Protein AF-A0AAN7X9W5-F1 (afdb_monomer_lite)

pLDDT: mean 74.56, std 18.99, range [30.28, 95.69]

Sequence (232 aa):
MSPAGATSLEDQQYMEKLKQLSKYIEPLRRMINKIDKNEDRKKDLSKMKSLLNILTDPNTRCPLKTLQKCEIALEKLKNDMAVPTPPPPPGADQAAVPVGPNVTGRKRKHDEDERQTIPNILQGEVARLDVKFLVNLDPAFCSNNGTVHLVCKLDDKNLPSVPPLQLSVPADYPDQSPYWADDGDRYGANNFLKTVHRNMTSKLLQLPDKHSVTELLNTWAQSVRQACLSAA

Radius of gyration: 25.0 Å; chains: 1; bounding box: 46×42×80 Å

Secondary structure (DSSP, 8-state):
----HHHHHHHHHHHHHHHHHGGGHHHHHHHHHHHTT-GGGHHHHHHHHHHHHHHH-TTS---HHHHHHHHHHHHHHHHHT-S--PPPPP-----------------------------HHHHHHHHHS-TTEEEEE-TTS--SSS-EEEEEEE--TTS---PPEEEEE-TTTTTS--EE---TTTTSSSHHHHHHHHHHHHHHTTS-SS--HHHHHHHHHHHHHHHHHH--

Foldseek 3Di:
DDPPPPVVVQVVLQVVLLVVCLVCLVVLVVVLVVCVPPPVCVVVNVVSVVVNCCSVDVVPDDGPVVSVVVVVVSVVVVVVVPPDDDDDDDDDDDDDDDDDDDDDDDDDDDPDPPDPCQPPVQVVVVVPADPQWDKDWDPVDDPPPQKTKIFIFGNDPVFDGAHTWIWIDHNPPQVAEIDTPCPVVRLVPDPLSVQLVVQLVVVVVVDPRGDYPRVSVVSSVVSRVVSVVVVD

InterPro domains:
  IPR048385 ARC105/Med15 mediator subunit, central domain [PF21538] (10-88)
  IPR048386 ARC105/Med15 mediator subunit, C-terminal domain [PF21539] (118-226)

Organism: Eleginops maclovinus (NCBI:txid56733)

Structure (mmCIF, N/CA/C/O backbone):
data_AF-A0AAN7X9W5-F1
#
_entry.id   AF-A0AAN7X9W5-F1
#
loop_
_atom_site.group_PDB
_atom_site.id
_atom_site.type_symbol
_atom_site.label_atom_id
_atom_site.label_alt_id
_atom_site.label_comp_id
_atom_site.label_asym_id
_atom_site.label_entity_id
_atom_site.label_seq_id
_atom_site.pdbx_PDB_ins_code
_atom_site.Cartn_x
_atom_site.Cartn_y
_atom_site.Cartn_z
_atom_site.occupancy
_atom_site.B_iso_or_equiv
_atom_site.auth_seq_id
_atom_site.auth_comp_id
_atom_site.auth_asym_id
_atom_site.auth_atom_id
_atom_site.pdbx_PDB_model_num
ATOM 1 N N . MET A 1 1 ? 23.408 18.493 22.184 1.00 36.56 1 MET A N 1
ATOM 2 C CA . MET A 1 1 ? 23.598 18.566 20.720 1.00 36.56 1 MET A CA 1
ATOM 3 C C . MET A 1 1 ? 22.562 17.678 20.054 1.00 36.56 1 MET A C 1
ATOM 5 O O . MET A 1 1 ? 22.516 16.498 20.372 1.00 36.56 1 MET A O 1
ATOM 9 N N . SER A 1 2 ? 21.701 18.244 19.210 1.00 39.47 2 SER A N 1
ATOM 10 C CA . SER A 1 2 ? 20.633 17.509 18.517 1.00 39.47 2 SER A CA 1
ATOM 11 C C . SER A 1 2 ? 21.181 16.780 17.283 1.00 39.47 2 SER A C 1
ATOM 13 O O . SER A 1 2 ? 21.904 17.407 16.506 1.00 39.47 2 SER A O 1
ATOM 15 N N . PRO A 1 3 ? 20.830 15.506 17.033 1.00 45.78 3 PRO A N 1
ATOM 16 C CA . PRO A 1 3 ? 21.170 14.824 15.793 1.00 45.78 3 PRO A CA 1
ATOM 17 C C . PRO A 1 3 ? 20.096 15.151 14.743 1.00 45.78 3 PRO A C 1
ATOM 19 O O . PRO A 1 3 ? 19.229 14.341 14.448 1.00 45.78 3 PRO A O 1
ATOM 22 N N . ALA A 1 4 ? 20.120 16.373 14.206 1.00 39.97 4 ALA A N 1
ATOM 23 C CA . ALA A 1 4 ? 19.234 16.814 13.116 1.00 39.97 4 ALA A CA 1
ATOM 24 C C . ALA A 1 4 ? 19.948 16.849 11.743 1.00 39.97 4 ALA A C 1
ATOM 26 O O . ALA A 1 4 ? 19.443 17.427 10.787 1.00 39.97 4 ALA A O 1
ATOM 27 N N . GLY A 1 5 ? 21.155 16.275 11.646 1.00 40.59 5 GLY A N 1
ATOM 28 C CA . GLY A 1 5 ? 22.029 16.417 10.473 1.00 40.59 5 GLY A CA 1
ATOM 29 C C . GLY A 1 5 ? 21.858 15.370 9.367 1.00 40.59 5 GLY A C 1
ATOM 30 O O . GLY A 1 5 ? 22.277 15.623 8.243 1.00 40.59 5 GLY A O 1
ATOM 31 N N . ALA A 1 6 ? 21.258 14.208 9.646 1.00 45.72 6 ALA A N 1
ATOM 32 C CA . ALA A 1 6 ? 21.239 13.096 8.685 1.00 45.72 6 ALA A CA 1
ATOM 33 C C . ALA A 1 6 ? 20.151 13.234 7.604 1.00 45.72 6 ALA A C 1
ATOM 35 O O . ALA A 1 6 ? 20.398 12.914 6.447 1.00 45.72 6 ALA A O 1
ATOM 36 N N . THR A 1 7 ? 18.976 13.766 7.948 1.00 48.69 7 THR A N 1
ATOM 37 C CA . THR A 1 7 ? 17.870 13.967 6.996 1.00 48.69 7 THR A CA 1
ATOM 38 C C . THR A 1 7 ? 18.150 15.105 6.008 1.00 48.69 7 THR A C 1
ATOM 40 O O . THR A 1 7 ? 17.879 14.968 4.819 1.00 48.69 7 THR A O 1
ATOM 43 N N . SER A 1 8 ? 18.813 16.177 6.457 1.00 57.97 8 SER A N 1
ATOM 44 C CA . SER A 1 8 ? 19.095 17.364 5.631 1.00 57.97 8 SER A CA 1
ATOM 45 C C . SER A 1 8 ? 20.041 17.091 4.448 1.00 57.97 8 SER A C 1
ATOM 47 O O . SER A 1 8 ? 19.832 17.609 3.352 1.00 57.97 8 SER A O 1
ATOM 49 N N . LEU A 1 9 ? 21.067 16.247 4.627 1.00 63.91 9 LEU A N 1
ATOM 50 C CA . LEU A 1 9 ? 22.057 15.972 3.575 1.00 63.91 9 LEU A CA 1
ATOM 51 C C . LEU A 1 9 ? 21.469 15.139 2.429 1.00 63.91 9 LEU A C 1
ATOM 53 O O . LEU A 1 9 ? 21.736 15.412 1.259 1.00 63.91 9 LEU A O 1
ATOM 57 N N . GLU A 1 10 ? 20.658 14.138 2.761 1.00 62.75 10 GLU A N 1
ATOM 58 C CA . GLU A 1 10 ? 20.015 13.269 1.774 1.00 62.75 10 GLU A CA 1
ATOM 59 C C . GLU A 1 10 ? 18.921 14.029 1.001 1.00 62.75 10 GLU A C 1
ATOM 61 O O . GLU A 1 10 ? 18.815 13.909 -0.224 1.00 62.75 10 GLU A O 1
ATOM 66 N N . ASP A 1 11 ? 18.183 14.909 1.691 1.00 65.81 11 ASP A N 1
ATOM 67 C CA . ASP A 1 11 ? 17.245 15.854 1.077 1.00 65.81 11 ASP A CA 1
ATOM 68 C C . ASP A 1 11 ? 17.957 16.838 0.130 1.00 65.81 11 ASP A C 1
ATOM 70 O O . ASP A 1 11 ? 17.472 17.113 -0.974 1.00 65.81 11 ASP A O 1
ATOM 74 N N . GLN A 1 12 ? 19.139 17.327 0.514 1.00 70.56 12 GLN A N 1
ATOM 75 C CA . GLN A 1 12 ? 19.935 18.244 -0.301 1.00 70.56 12 GLN A CA 1
ATOM 76 C C . GLN A 1 12 ? 20.510 17.566 -1.552 1.00 70.56 12 GLN A C 1
ATOM 78 O O . GLN A 1 12 ? 20.430 18.124 -2.649 1.00 70.56 12 GLN A O 1
ATOM 83 N N . GLN A 1 13 ? 21.004 16.333 -1.422 1.00 75.62 13 GLN A N 1
ATOM 84 C CA . GLN A 1 13 ? 21.443 15.518 -2.559 1.00 75.62 13 GLN A CA 1
ATOM 85 C C . GLN A 1 13 ? 20.289 15.207 -3.519 1.00 75.62 13 GLN A C 1
ATOM 87 O O . GLN A 1 13 ? 20.474 15.220 -4.736 1.00 75.62 13 GLN A O 1
ATOM 92 N N . TYR A 1 14 ? 19.086 14.973 -2.994 1.00 78.00 14 TYR A N 1
ATOM 93 C CA . TYR A 1 14 ? 17.888 14.773 -3.805 1.00 78.00 14 TYR A CA 1
ATOM 94 C C . TYR A 1 14 ? 17.523 16.004 -4.632 1.00 78.00 14 TYR A C 1
ATOM 96 O O . TYR A 1 14 ? 17.346 15.891 -5.846 1.00 78.00 14 TYR A O 1
ATOM 104 N N . MET A 1 15 ? 17.467 17.178 -4.001 1.00 72.31 15 MET A N 1
ATOM 105 C CA . MET A 1 15 ? 17.204 18.452 -4.678 1.00 72.31 15 MET A CA 1
ATOM 106 C C . MET A 1 15 ? 18.222 18.730 -5.790 1.00 72.31 15 MET A C 1
ATOM 108 O O . MET A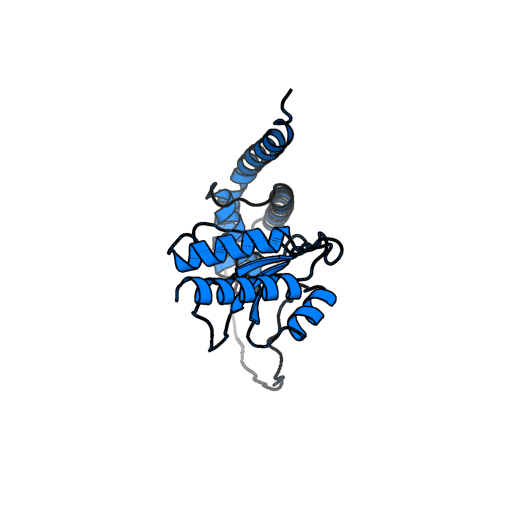 1 15 ? 17.845 19.084 -6.909 1.00 72.31 15 MET A O 1
ATOM 112 N N . GLU A 1 16 ? 19.513 18.531 -5.512 1.00 78.25 16 GLU A N 1
ATOM 113 C CA . GLU A 1 16 ? 20.575 18.730 -6.500 1.00 78.25 16 GLU A CA 1
ATOM 114 C C . GLU A 1 16 ? 20.443 17.754 -7.674 1.00 78.25 16 GLU A C 1
ATOM 116 O O . GLU A 1 16 ? 20.553 18.146 -8.840 1.00 78.25 16 GLU A O 1
ATOM 121 N N . LYS A 1 17 ? 20.118 16.491 -7.388 1.00 80.31 17 LYS A N 1
ATOM 122 C CA . LYS A 1 17 ? 19.947 15.472 -8.420 1.00 80.31 17 LYS A CA 1
ATOM 123 C C . LYS A 1 17 ? 18.718 15.713 -9.286 1.00 80.31 17 LYS A C 1
ATOM 125 O O . LYS A 1 17 ? 18.789 15.551 -10.504 1.00 80.31 17 LYS A O 1
ATOM 130 N N . LEU A 1 18 ? 17.614 16.143 -8.688 1.00 78.44 18 LEU A N 1
ATOM 131 C CA . LEU A 1 18 ? 16.391 16.491 -9.406 1.00 78.44 18 LEU A CA 1
ATOM 132 C C . LEU A 1 18 ? 16.636 17.701 -10.318 1.00 78.44 18 LEU A C 1
ATOM 134 O O . LEU A 1 18 ? 16.294 17.669 -11.502 1.00 78.44 18 LEU A O 1
ATOM 138 N N . LYS A 1 19 ? 17.366 18.708 -9.818 1.00 78.31 19 LYS A N 1
ATOM 139 C CA . LYS A 1 19 ? 17.840 19.843 -10.620 1.00 78.31 19 LYS A CA 1
ATOM 140 C C . LYS A 1 19 ? 18.739 19.389 -11.773 1.00 78.31 19 LYS A C 1
ATOM 142 O O . LYS A 1 19 ? 18.540 19.835 -12.899 1.00 78.31 19 LYS A O 1
ATOM 147 N N . GLN A 1 20 ? 19.679 18.472 -11.539 1.00 80.38 20 GLN A N 1
ATOM 148 C CA . GLN A 1 20 ? 20.536 17.915 -12.590 1.00 80.38 20 GLN A CA 1
ATOM 149 C C . GLN A 1 20 ? 19.730 17.156 -13.649 1.00 80.38 20 GLN A C 1
ATOM 151 O O . GLN A 1 20 ? 20.040 17.258 -14.835 1.00 80.38 20 GLN A O 1
ATOM 156 N N . LEU A 1 21 ? 18.716 16.393 -13.243 1.00 79.00 21 LEU A N 1
ATOM 157 C CA . LEU A 1 21 ? 17.896 15.587 -14.144 1.00 79.00 21 LEU A CA 1
ATOM 158 C C . LEU A 1 21 ? 16.849 16.389 -14.910 1.00 79.00 21 LEU A C 1
ATOM 160 O O . LEU A 1 21 ? 16.420 15.941 -15.973 1.00 79.00 21 LEU A O 1
ATOM 164 N N . SER A 1 22 ? 16.502 17.591 -14.447 1.00 82.81 22 SER A N 1
ATOM 165 C CA . SER A 1 22 ? 15.603 18.497 -15.170 1.00 82.81 22 SER A CA 1
ATOM 166 C C . SER A 1 22 ? 16.061 18.772 -16.616 1.00 82.81 22 SER A C 1
ATOM 168 O O . SER A 1 22 ? 15.234 18.950 -17.507 1.00 82.81 22 SER A O 1
ATOM 170 N N . LYS A 1 23 ? 17.371 18.671 -16.905 1.00 83.25 23 LYS A N 1
ATOM 171 C CA . LYS A 1 23 ? 17.930 18.776 -18.270 1.00 83.25 23 LYS A CA 1
ATOM 172 C C . LYS A 1 23 ? 17.396 17.721 -19.248 1.00 83.25 23 LYS A C 1
ATOM 174 O O . LYS A 1 23 ? 17.481 17.909 -20.460 1.00 83.25 23 LYS A O 1
ATOM 179 N N . TYR A 1 24 ? 16.855 16.612 -18.741 1.00 82.50 24 TYR A N 1
ATOM 180 C CA . TYR A 1 24 ? 16.279 15.534 -19.542 1.00 82.50 24 TYR A CA 1
ATOM 181 C C . TYR A 1 24 ? 14.780 15.701 -19.814 1.00 82.50 24 TYR A C 1
ATOM 183 O O . TYR A 1 24 ? 14.259 14.945 -20.627 1.00 82.50 24 TYR A O 1
ATOM 191 N N . ILE A 1 25 ? 14.099 16.694 -19.228 1.00 83.81 25 ILE A N 1
ATOM 192 C CA . ILE A 1 25 ? 12.653 16.930 -19.414 1.00 83.81 25 ILE A CA 1
ATOM 193 C C . ILE A 1 25 ? 12.308 17.098 -20.900 1.00 83.81 25 ILE A C 1
ATOM 195 O O . ILE A 1 25 ? 11.464 16.376 -21.432 1.00 83.81 25 ILE A O 1
ATOM 199 N N . GLU A 1 26 ? 13.003 17.997 -21.598 1.00 81.94 26 GLU A N 1
ATOM 200 C CA . GLU A 1 26 ? 12.748 18.283 -23.015 1.00 81.94 26 GLU A CA 1
ATOM 201 C C . GLU A 1 26 ? 13.101 17.110 -23.956 1.00 81.94 26 GLU A C 1
ATOM 203 O O . GLU A 1 26 ? 12.306 16.783 -24.848 1.00 81.94 26 GLU A O 1
ATOM 208 N N . PRO A 1 27 ? 14.254 16.427 -23.796 1.00 77.94 27 PRO A N 1
ATOM 209 C CA . PRO A 1 27 ? 14.531 15.175 -24.502 1.00 77.94 27 PRO A CA 1
ATOM 210 C C . PRO A 1 27 ? 13.480 14.085 -24.255 1.00 77.94 27 PRO A C 1
ATOM 212 O O . PRO A 1 27 ? 13.043 13.427 -25.199 1.00 77.94 27 PRO A O 1
ATOM 215 N N . LEU A 1 28 ? 13.045 13.914 -23.005 1.00 83.56 28 LEU A N 1
ATOM 216 C CA . LEU A 1 28 ? 12.089 12.889 -22.598 1.00 83.56 28 LEU A CA 1
ATOM 217 C C . LEU A 1 28 ? 10.697 13.161 -23.180 1.00 83.56 28 LEU A C 1
ATOM 219 O O . LEU A 1 28 ? 10.089 12.246 -23.729 1.00 83.56 28 LEU A O 1
ATOM 223 N N . ARG A 1 29 ? 10.234 14.422 -23.187 1.00 84.06 29 ARG A N 1
ATOM 224 C CA . ARG A 1 29 ? 8.994 14.853 -23.869 1.00 84.06 29 ARG A CA 1
ATOM 225 C C . ARG A 1 29 ? 9.004 14.509 -25.355 1.00 84.06 29 ARG A C 1
ATOM 227 O O . ARG A 1 29 ? 8.035 13.953 -25.873 1.00 84.06 29 ARG A O 1
ATOM 234 N N . ARG A 1 30 ? 10.113 14.797 -26.044 1.00 80.75 30 ARG A N 1
ATOM 235 C CA . ARG A 1 30 ? 10.279 14.457 -27.466 1.00 80.75 30 ARG A CA 1
ATOM 236 C C . ARG A 1 30 ? 10.272 12.949 -27.700 1.00 80.75 30 ARG A C 1
ATOM 238 O O . ARG A 1 30 ? 9.696 12.495 -28.685 1.00 80.75 30 ARG A O 1
ATOM 245 N N . MET A 1 31 ? 10.888 12.180 -26.807 1.00 77.25 31 MET A N 1
ATOM 246 C CA . MET A 1 31 ? 10.956 10.724 -26.912 1.00 77.25 31 MET A CA 1
ATOM 247 C C . MET A 1 31 ? 9.589 10.073 -26.681 1.00 77.25 31 MET A C 1
ATOM 249 O O . MET A 1 31 ? 9.184 9.224 -27.468 1.00 77.25 31 MET A O 1
ATOM 253 N N . ILE A 1 32 ? 8.837 10.552 -25.688 1.00 84.25 32 ILE A N 1
ATOM 254 C CA . ILE A 1 32 ? 7.451 10.144 -25.429 1.00 84.25 32 ILE A CA 1
ATOM 255 C C . ILE A 1 32 ? 6.596 10.358 -26.677 1.00 84.25 32 ILE A C 1
ATOM 257 O O . ILE A 1 32 ? 5.948 9.426 -27.129 1.00 84.25 32 ILE A O 1
ATOM 261 N N . ASN A 1 33 ? 6.650 11.544 -27.290 1.00 83.88 33 ASN A N 1
ATOM 262 C CA . ASN A 1 33 ? 5.854 11.846 -28.484 1.00 83.88 33 ASN A CA 1
ATOM 263 C C . ASN A 1 33 ? 6.245 10.980 -29.704 1.00 83.88 33 ASN A C 1
ATOM 265 O O . ASN A 1 33 ? 5.409 10.641 -30.536 1.00 83.88 33 ASN A O 1
ATOM 269 N N . LYS A 1 34 ? 7.519 10.578 -29.810 1.00 77.25 34 LYS A N 1
ATOM 270 C CA . LYS A 1 34 ? 7.975 9.648 -30.858 1.00 77.25 34 LYS A CA 1
ATOM 271 C C . LYS A 1 34 ? 7.519 8.208 -30.609 1.00 77.25 34 LYS A C 1
ATOM 273 O O . LYS A 1 34 ? 7.152 7.523 -31.557 1.00 77.25 34 LYS A O 1
ATOM 278 N N . ILE A 1 35 ? 7.564 7.752 -29.358 1.00 80.31 35 ILE A N 1
ATOM 279 C CA . ILE A 1 35 ? 7.221 6.377 -28.971 1.00 80.31 35 ILE A CA 1
ATOM 280 C C . ILE A 1 35 ? 5.704 6.172 -28.888 1.00 80.31 35 ILE A C 1
ATOM 282 O O . ILE A 1 35 ? 5.250 5.054 -29.084 1.00 80.31 35 ILE A O 1
ATOM 286 N N . ASP A 1 36 ? 4.913 7.227 -28.677 1.00 79.75 36 ASP A N 1
ATOM 287 C CA . ASP A 1 36 ? 3.444 7.160 -28.583 1.00 79.75 36 ASP A CA 1
ATOM 288 C C . ASP A 1 36 ? 2.785 6.500 -29.809 1.00 79.75 36 ASP A C 1
ATOM 290 O O . ASP A 1 36 ? 1.738 5.879 -29.689 1.00 79.75 36 ASP A O 1
ATOM 294 N N . LYS A 1 37 ? 3.448 6.551 -30.972 1.00 76.62 37 LYS A N 1
ATOM 295 C CA . LYS A 1 37 ? 2.996 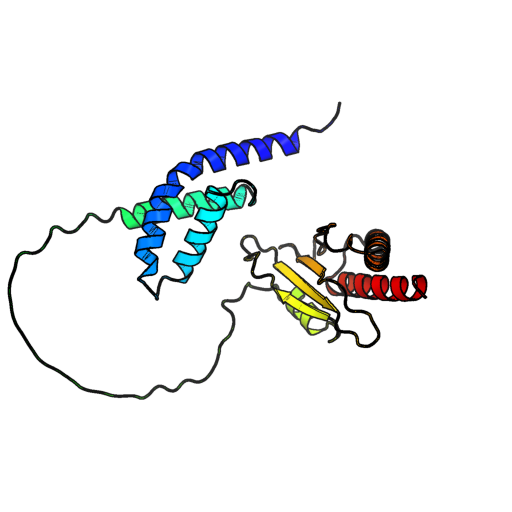5.913 -32.221 1.00 76.62 37 LYS A CA 1
ATOM 296 C C . LYS A 1 37 ? 3.428 4.449 -32.384 1.00 76.62 37 LYS A C 1
ATOM 298 O O . LYS A 1 37 ? 3.066 3.826 -33.378 1.00 76.62 37 LYS A O 1
ATOM 303 N N . ASN A 1 38 ? 4.248 3.922 -31.477 1.00 75.38 38 ASN A N 1
ATOM 304 C CA . ASN A 1 38 ? 4.801 2.574 -31.540 1.00 75.38 38 ASN A CA 1
ATOM 305 C C . ASN A 1 38 ? 4.160 1.701 -30.450 1.00 75.38 38 ASN A C 1
ATOM 307 O O . ASN A 1 38 ? 4.549 1.755 -29.280 1.00 75.38 38 ASN A O 1
ATOM 311 N N . GLU A 1 39 ? 3.175 0.895 -30.851 1.00 78.19 39 GLU A N 1
ATOM 312 C CA . GLU A 1 39 ? 2.400 0.044 -29.938 1.00 78.19 39 GLU A CA 1
ATOM 313 C C . GLU A 1 39 ? 3.272 -1.004 -29.220 1.00 78.19 39 GLU A C 1
ATOM 315 O O . GLU A 1 39 ? 3.006 -1.323 -28.061 1.00 78.19 39 GLU A O 1
ATOM 320 N N . ASP A 1 40 ? 4.373 -1.460 -29.828 1.00 78.00 40 ASP A N 1
ATOM 321 C CA . ASP A 1 40 ? 5.298 -2.429 -29.220 1.00 78.00 40 ASP A CA 1
ATOM 322 C C . ASP A 1 40 ? 6.119 -1.829 -28.066 1.00 78.00 40 ASP A C 1
ATOM 324 O O . ASP A 1 40 ? 6.589 -2.536 -27.172 1.00 78.00 40 ASP A O 1
ATOM 328 N N . ARG A 1 41 ? 6.266 -0.498 -28.038 1.00 78.25 41 ARG A N 1
ATOM 329 C CA . ARG A 1 41 ? 7.052 0.240 -27.033 1.00 78.25 41 ARG A CA 1
ATOM 330 C C . ARG A 1 41 ? 6.195 0.975 -26.002 1.00 78.25 41 ARG A C 1
ATOM 332 O O . ARG A 1 41 ? 6.696 1.802 -25.237 1.00 78.25 41 ARG A O 1
ATOM 339 N N . LYS A 1 42 ? 4.911 0.629 -25.900 1.00 78.19 42 LYS A N 1
ATOM 340 C CA . LYS A 1 42 ? 3.951 1.233 -24.959 1.00 78.19 42 LYS A CA 1
ATOM 341 C C . LYS A 1 42 ? 4.380 1.120 -23.488 1.00 78.19 42 LYS A C 1
ATOM 343 O O . LYS A 1 42 ? 4.098 2.006 -22.686 1.00 78.19 42 LYS A O 1
ATOM 348 N N . LYS A 1 43 ? 5.129 0.070 -23.129 1.00 74.56 43 LYS A N 1
ATOM 349 C CA . LYS A 1 43 ? 5.706 -0.106 -21.781 1.00 74.56 43 LYS A CA 1
ATOM 350 C C . LYS A 1 43 ? 6.800 0.919 -21.474 1.00 74.56 43 LYS A C 1
ATOM 352 O O . LYS A 1 43 ? 6.821 1.482 -20.379 1.00 74.56 43 LYS A O 1
ATOM 357 N N . ASP A 1 44 ? 7.683 1.186 -22.436 1.00 76.31 44 ASP A N 1
ATOM 358 C CA . ASP A 1 44 ? 8.714 2.223 -22.313 1.00 76.31 44 ASP A CA 1
ATOM 359 C C . ASP A 1 44 ? 8.071 3.606 -22.228 1.00 76.31 44 ASP A C 1
ATOM 361 O O . ASP A 1 44 ? 8.471 4.429 -21.408 1.00 76.31 44 ASP A O 1
ATOM 365 N N . LEU A 1 45 ? 7.025 3.833 -23.027 1.00 82.81 45 LEU A N 1
ATOM 366 C CA . LEU A 1 45 ? 6.254 5.069 -23.035 1.00 82.81 45 LEU A CA 1
ATOM 367 C C . LEU A 1 45 ? 5.684 5.399 -21.655 1.00 82.81 45 LEU A C 1
ATOM 369 O O . LEU A 1 45 ? 5.844 6.522 -21.182 1.00 82.81 45 LEU A O 1
ATOM 373 N N . SER A 1 46 ? 5.049 4.429 -20.993 1.00 80.06 46 SER A N 1
ATOM 374 C CA . SER A 1 46 ? 4.498 4.612 -19.646 1.00 80.06 46 SER A CA 1
ATOM 375 C C . SER A 1 46 ? 5.589 4.930 -18.623 1.00 80.06 46 SER A C 1
ATOM 377 O O . SER A 1 46 ? 5.433 5.858 -17.829 1.00 80.06 46 SER A O 1
ATOM 379 N N . LYS A 1 47 ? 6.736 4.237 -18.685 1.00 80.81 47 LYS A N 1
ATOM 380 C CA . LYS A 1 47 ? 7.896 4.517 -17.821 1.00 80.81 47 LYS A CA 1
ATOM 381 C C . LYS A 1 47 ? 8.439 5.928 -18.056 1.00 80.81 47 LYS A C 1
ATOM 383 O O . LYS A 1 47 ? 8.677 6.660 -17.102 1.00 80.81 47 LYS A O 1
ATOM 388 N N . MET A 1 48 ? 8.573 6.347 -19.312 1.00 84.25 48 MET A N 1
ATOM 389 C CA . MET A 1 48 ? 9.022 7.695 -19.663 1.00 84.25 48 MET A CA 1
ATOM 390 C C . MET A 1 48 ? 8.030 8.776 -19.226 1.00 84.25 48 MET A C 1
ATOM 392 O O . MET A 1 48 ? 8.457 9.790 -18.680 1.00 84.25 48 MET A O 1
ATOM 396 N N . LYS A 1 49 ? 6.720 8.563 -19.415 1.00 83.19 49 LYS A N 1
ATOM 397 C CA . LYS A 1 49 ? 5.663 9.476 -18.944 1.00 83.19 49 LYS A CA 1
ATOM 398 C C . LYS A 1 49 ? 5.708 9.621 -17.417 1.00 83.19 49 LYS A C 1
ATOM 400 O O . LYS A 1 49 ? 5.636 10.740 -16.918 1.00 83.19 49 LYS A O 1
ATOM 405 N N . SER A 1 50 ? 5.924 8.526 -16.685 1.00 85.19 50 SER A N 1
ATOM 406 C CA . SER A 1 50 ? 6.090 8.550 -15.225 1.00 85.19 50 SER A CA 1
ATOM 407 C C . SER A 1 50 ? 7.340 9.317 -14.785 1.00 85.19 50 SER A C 1
ATOM 409 O O . SER A 1 50 ? 7.265 10.123 -13.862 1.00 85.19 50 SER A O 1
ATOM 411 N N . LEU A 1 51 ? 8.480 9.105 -15.450 1.00 82.62 51 LEU A N 1
ATOM 412 C CA . LEU A 1 51 ? 9.713 9.852 -15.178 1.00 82.62 51 LEU A CA 1
ATOM 413 C C . LEU A 1 51 ? 9.538 11.344 -15.447 1.00 82.62 51 LEU A C 1
ATOM 415 O O . LEU A 1 51 ? 9.991 12.171 -14.662 1.00 82.62 51 LEU A O 1
ATOM 419 N N . LEU A 1 52 ? 8.853 11.689 -16.537 1.00 84.56 52 LEU A N 1
ATOM 420 C CA . LEU A 1 52 ? 8.559 13.073 -16.867 1.00 84.56 52 LEU A CA 1
ATOM 421 C C . LEU A 1 52 ? 7.693 13.720 -15.784 1.00 84.56 52 LEU A C 1
ATOM 423 O O . LEU A 1 52 ? 7.966 14.856 -15.412 1.00 84.56 52 LEU A O 1
ATOM 427 N N . ASN A 1 53 ? 6.699 13.001 -15.258 1.00 83.44 53 ASN A N 1
ATOM 428 C CA . ASN A 1 53 ? 5.851 13.496 -14.179 1.00 83.44 53 ASN A CA 1
ATOM 429 C C . ASN A 1 53 ? 6.673 13.842 -12.929 1.00 83.44 53 ASN A C 1
ATOM 431 O O . ASN A 1 53 ? 6.583 14.963 -12.454 1.00 83.44 53 ASN A O 1
ATOM 435 N N . ILE A 1 54 ? 7.561 12.946 -12.486 1.00 81.62 54 ILE A N 1
ATOM 436 C CA . ILE A 1 54 ? 8.433 13.164 -11.313 1.00 81.62 54 ILE A CA 1
ATOM 437 C C . ILE A 1 54 ? 9.401 14.340 -11.518 1.00 81.62 54 ILE A C 1
ATOM 439 O O . ILE A 1 54 ? 9.696 15.087 -10.591 1.00 81.62 54 ILE A O 1
ATOM 443 N N . LEU A 1 55 ? 9.927 14.514 -12.736 1.00 79.06 55 LEU A N 1
ATOM 444 C CA . LEU A 1 55 ? 10.846 15.615 -13.048 1.00 79.06 55 LEU A CA 1
ATOM 445 C C . LEU A 1 55 ? 10.136 16.963 -13.230 1.00 79.06 55 LEU A C 1
ATOM 447 O O . LEU A 1 55 ? 10.794 17.999 -13.164 1.00 79.06 55 LEU A O 1
ATOM 451 N N . THR A 1 56 ? 8.827 16.955 -13.494 1.00 76.69 56 THR A N 1
ATOM 452 C CA . THR A 1 56 ? 8.027 18.169 -13.721 1.00 76.69 56 THR A CA 1
ATOM 453 C C . THR A 1 56 ? 7.257 18.581 -12.465 1.00 76.69 56 THR A C 1
ATOM 455 O O . THR A 1 56 ? 7.070 19.775 -12.244 1.00 76.69 56 THR A O 1
ATOM 458 N N . ASP A 1 57 ? 6.840 17.619 -11.639 1.00 70.75 57 ASP A N 1
ATOM 459 C CA . ASP A 1 57 ? 6.121 17.849 -10.391 1.00 70.75 57 ASP A CA 1
ATOM 460 C C . ASP A 1 57 ? 7.018 17.555 -9.169 1.00 70.75 57 ASP A C 1
ATOM 462 O O . ASP A 1 57 ? 7.293 16.392 -8.854 1.00 70.75 57 ASP A O 1
ATOM 466 N N . PRO A 1 58 ? 7.473 18.598 -8.449 1.00 57.53 58 PRO A N 1
ATOM 467 C CA . PRO A 1 58 ? 8.363 18.447 -7.302 1.00 57.53 58 PRO A CA 1
ATOM 468 C C . PRO A 1 58 ? 7.678 17.871 -6.051 1.00 57.53 58 PRO A C 1
ATOM 470 O O . PRO A 1 58 ? 8.382 17.526 -5.102 1.00 57.53 58 PRO A O 1
ATOM 473 N N . ASN A 1 59 ? 6.342 17.751 -6.027 1.00 56.09 59 ASN A N 1
ATOM 474 C CA . ASN A 1 59 ? 5.608 17.126 -4.922 1.00 56.09 59 ASN A CA 1
ATOM 475 C C . ASN A 1 59 ? 5.560 15.597 -5.066 1.00 56.09 59 ASN A C 1
ATOM 477 O O . ASN A 1 59 ? 5.457 14.888 -4.065 1.00 56.09 59 ASN A O 1
ATOM 481 N N . THR A 1 60 ? 5.697 15.062 -6.284 1.00 60.78 60 THR A N 1
ATOM 482 C CA . THR A 1 60 ? 5.888 13.620 -6.497 1.00 60.78 60 THR A CA 1
ATOM 483 C C . THR A 1 60 ? 7.322 13.191 -6.181 1.00 60.78 60 THR A C 1
ATOM 485 O O . THR A 1 60 ? 8.237 13.313 -6.995 1.00 60.78 60 THR A O 1
ATOM 488 N N . ARG A 1 61 ? 7.538 12.677 -4.964 1.00 59.81 61 ARG A N 1
ATOM 489 C CA . ARG A 1 61 ? 8.869 12.298 -4.471 1.00 59.81 61 ARG A CA 1
ATOM 490 C C . ARG A 1 61 ? 9.167 10.813 -4.682 1.00 59.81 61 ARG A C 1
ATOM 492 O O . ARG A 1 61 ? 8.335 9.954 -4.417 1.00 59.81 61 ARG A O 1
ATOM 499 N N . CYS A 1 62 ? 10.384 10.503 -5.121 1.00 70.00 62 CYS A N 1
ATOM 500 C CA . CYS A 1 62 ? 10.919 9.139 -5.183 1.00 70.00 62 CYS A CA 1
ATOM 501 C C . CYS A 1 62 ? 12.222 9.054 -4.369 1.00 70.00 62 CYS A C 1
ATOM 503 O O . CYS A 1 62 ? 12.845 10.079 -4.116 1.00 70.00 62 CYS A O 1
ATOM 505 N N . PRO A 1 63 ? 12.696 7.866 -3.966 1.00 73.19 63 PRO A N 1
ATOM 506 C CA . PRO A 1 63 ? 13.983 7.743 -3.281 1.00 73.19 63 PRO A CA 1
ATOM 507 C C . PRO A 1 63 ? 15.165 8.209 -4.151 1.00 73.19 63 PRO A C 1
ATOM 509 O O . PRO A 1 63 ? 15.187 7.965 -5.361 1.00 73.19 63 PRO A O 1
ATOM 512 N N . LEU A 1 64 ? 16.202 8.797 -3.539 1.00 74.44 64 LEU A N 1
ATOM 513 C CA . LEU A 1 64 ? 17.413 9.280 -4.232 1.00 74.44 64 LEU A CA 1
ATOM 514 C C . LEU A 1 64 ? 18.086 8.195 -5.088 1.00 74.44 64 LEU A C 1
ATOM 516 O O . LEU A 1 64 ? 18.503 8.449 -6.218 1.00 74.44 64 LEU A O 1
ATOM 520 N N . LYS A 1 65 ? 18.131 6.956 -4.589 1.00 69.06 65 LYS A N 1
ATOM 521 C CA . LYS A 1 65 ? 18.685 5.806 -5.321 1.00 69.06 65 LYS A CA 1
ATOM 522 C C . LYS A 1 65 ? 17.894 5.482 -6.592 1.00 69.06 65 LYS A C 1
ATOM 524 O O . LYS A 1 65 ? 18.475 5.088 -7.601 1.00 69.06 65 LYS A O 1
ATOM 529 N N . THR A 1 66 ? 16.575 5.668 -6.571 1.00 75.06 66 THR A N 1
ATOM 530 C CA . THR A 1 66 ? 15.722 5.507 -7.756 1.00 75.06 66 THR A CA 1
ATOM 531 C C . THR A 1 66 ? 16.023 6.607 -8.758 1.00 75.06 66 THR A C 1
ATOM 533 O O . THR A 1 66 ? 16.258 6.319 -9.927 1.00 75.06 66 THR A O 1
ATOM 536 N N . LEU A 1 67 ? 16.130 7.848 -8.286 1.00 78.12 67 LEU A N 1
ATOM 537 C CA . LEU A 1 67 ? 16.477 9.000 -9.109 1.00 78.12 67 LEU A CA 1
ATOM 538 C C . LEU A 1 67 ? 17.844 8.824 -9.811 1.00 78.12 67 LEU A C 1
ATOM 540 O O . LEU A 1 67 ? 17.983 9.140 -10.991 1.00 78.12 67 LEU A O 1
ATOM 544 N N . GLN A 1 68 ? 18.825 8.218 -9.136 1.00 75.44 68 GLN A N 1
ATOM 545 C CA . GLN A 1 68 ? 20.115 7.838 -9.731 1.00 75.44 68 GLN A CA 1
ATOM 546 C C . GLN A 1 68 ? 19.985 6.752 -10.815 1.00 75.44 68 GLN A C 1
ATOM 548 O O . GLN A 1 68 ? 20.623 6.846 -11.861 1.00 75.44 68 GLN A O 1
ATOM 553 N N . LYS A 1 69 ? 19.131 5.736 -10.627 1.00 76.75 69 LYS A N 1
ATOM 554 C CA . LYS A 1 69 ? 18.856 4.732 -11.677 1.00 76.75 69 LYS A CA 1
ATOM 555 C C . LYS A 1 69 ? 18.168 5.356 -12.894 1.00 76.75 69 LYS A C 1
ATOM 557 O O . LYS A 1 69 ? 18.480 4.987 -14.027 1.00 76.75 69 LYS A O 1
ATOM 562 N N . CYS A 1 70 ? 17.268 6.313 -12.669 1.00 78.38 70 CYS A N 1
ATOM 563 C CA . CYS A 1 70 ? 16.625 7.075 -13.736 1.00 78.38 70 CYS A CA 1
ATOM 564 C C . CYS A 1 70 ? 17.656 7.832 -14.574 1.00 78.38 70 CYS A C 1
ATOM 566 O O . CYS A 1 70 ? 17.546 7.829 -15.794 1.00 78.38 70 CYS A O 1
ATOM 568 N N . GLU A 1 71 ? 18.685 8.414 -13.950 1.00 81.75 71 GLU A N 1
ATOM 569 C CA . GLU A 1 71 ? 19.790 9.055 -14.672 1.00 81.75 71 GLU A CA 1
ATOM 570 C C . GLU A 1 71 ? 20.476 8.093 -15.640 1.00 81.75 71 GLU A C 1
ATOM 572 O O . GLU A 1 71 ? 20.593 8.400 -16.822 1.00 81.75 71 GLU A O 1
ATOM 577 N N . ILE A 1 72 ? 20.847 6.901 -15.171 1.00 81.56 72 ILE A N 1
ATOM 578 C CA . ILE A 1 72 ? 21.527 5.891 -15.992 1.00 81.56 72 ILE A CA 1
ATOM 579 C C . ILE A 1 72 ? 20.639 5.458 -17.165 1.00 81.56 72 ILE A C 1
ATOM 581 O O . ILE A 1 72 ? 21.115 5.302 -18.291 1.00 81.56 72 ILE A O 1
ATOM 585 N N . ALA A 1 73 ? 19.340 5.264 -16.921 1.00 76.94 73 ALA A N 1
ATOM 586 C CA . ALA A 1 73 ? 18.388 4.915 -17.969 1.00 76.94 73 ALA A CA 1
ATOM 587 C C . ALA A 1 73 ? 18.246 6.045 -19.000 1.00 76.94 73 ALA A C 1
ATOM 589 O O . ALA A 1 73 ? 18.311 5.783 -20.199 1.00 76.94 73 ALA A O 1
ATOM 590 N N . LEU A 1 74 ? 18.109 7.293 -18.544 1.00 77.62 74 LEU A N 1
ATOM 591 C CA . LEU A 1 74 ? 18.017 8.480 -19.397 1.00 77.62 74 LEU A CA 1
ATOM 592 C C . LEU A 1 74 ? 19.297 8.695 -20.215 1.00 77.62 74 LEU A C 1
ATOM 594 O O . LEU A 1 74 ? 19.213 9.055 -21.388 1.00 77.62 74 LEU A O 1
ATOM 598 N N . GLU A 1 75 ? 20.474 8.420 -19.647 1.00 77.69 75 GLU A N 1
ATOM 599 C CA . GLU A 1 75 ? 21.746 8.468 -20.373 1.00 77.69 75 GLU A CA 1
ATOM 600 C C . GLU A 1 75 ? 21.847 7.378 -21.440 1.00 77.69 75 GLU A C 1
ATOM 602 O O . GLU A 1 75 ? 22.208 7.676 -22.580 1.00 77.69 75 GLU A O 1
ATOM 607 N N . LYS A 1 76 ? 21.454 6.138 -21.124 1.00 74.69 76 LYS A N 1
ATOM 608 C CA . LYS A 1 76 ? 21.404 5.042 -22.105 1.00 74.69 76 LYS A CA 1
ATOM 609 C C . LYS A 1 76 ? 20.415 5.327 -23.238 1.00 74.69 76 LYS A C 1
ATOM 611 O O . LYS A 1 76 ? 20.747 5.126 -24.400 1.00 74.69 76 LYS A O 1
ATOM 616 N N . LEU A 1 77 ? 19.237 5.853 -22.913 1.00 69.88 77 LEU A N 1
ATOM 617 C CA . LEU A 1 77 ? 18.198 6.215 -23.883 1.00 69.88 77 LEU A CA 1
ATOM 618 C C . LEU A 1 77 ? 18.601 7.396 -24.773 1.00 69.88 77 LEU A C 1
ATOM 620 O O . LEU A 1 77 ? 18.274 7.416 -25.958 1.00 69.88 77 LEU A O 1
ATOM 624 N N . LYS A 1 78 ? 19.346 8.370 -24.234 1.00 68.25 78 LYS A N 1
ATOM 625 C CA . LYS A 1 78 ? 19.935 9.451 -25.037 1.00 68.25 78 LYS A CA 1
ATOM 626 C C . LYS A 1 78 ? 20.924 8.900 -26.069 1.00 68.25 78 LYS A C 1
ATOM 628 O O . LYS A 1 78 ? 20.950 9.397 -27.189 1.00 68.25 78 LYS A O 1
ATOM 633 N N . ASN A 1 79 ? 21.698 7.877 -25.705 1.00 62.59 79 ASN A N 1
ATOM 634 C CA . ASN A 1 79 ? 22.675 7.253 -26.599 1.00 62.59 79 ASN A CA 1
ATOM 635 C C . ASN A 1 79 ? 22.012 6.388 -27.685 1.00 62.59 79 ASN A C 1
ATOM 637 O O . ASN A 1 79 ? 22.477 6.397 -28.818 1.00 62.59 79 ASN A O 1
ATOM 641 N N . ASP A 1 80 ? 20.890 5.727 -27.383 1.00 55.81 80 ASP A N 1
ATOM 642 C CA . ASP A 1 80 ? 20.084 4.980 -28.369 1.00 55.81 80 ASP A CA 1
ATOM 643 C C . ASP A 1 80 ? 19.462 5.905 -29.441 1.00 55.81 80 ASP A C 1
ATOM 645 O O . ASP A 1 80 ? 19.301 5.540 -30.601 1.00 55.81 80 ASP A O 1
ATOM 649 N N . MET A 1 81 ? 19.195 7.165 -29.076 1.00 54.72 81 MET A N 1
ATOM 650 C CA . MET A 1 81 ? 18.738 8.224 -29.987 1.00 54.72 81 MET A CA 1
ATOM 651 C C . MET A 1 81 ? 19.869 8.990 -30.689 1.00 54.72 81 MET A C 1
ATOM 653 O O . MET A 1 81 ? 19.577 9.840 -31.531 1.00 54.72 81 MET A O 1
ATOM 657 N N . ALA A 1 82 ? 21.139 8.693 -30.390 1.00 46.62 82 ALA A N 1
ATOM 658 C CA . ALA A 1 82 ? 22.295 9.204 -31.130 1.00 46.62 82 ALA A CA 1
ATOM 659 C C . ALA A 1 82 ? 22.616 8.352 -32.377 1.00 46.62 82 ALA A C 1
ATOM 661 O O . ALA A 1 82 ? 23.745 8.354 -32.863 1.00 46.62 82 ALA A O 1
ATOM 662 N N . VAL A 1 83 ? 21.624 7.637 -32.919 1.00 42.66 83 VAL A N 1
ATOM 663 C CA . VAL A 1 83 ? 21.682 7.141 -34.296 1.00 42.66 83 VAL A CA 1
ATOM 664 C C . VAL A 1 83 ? 21.569 8.349 -35.238 1.00 42.66 83 VAL A C 1
ATOM 666 O O . VAL A 1 83 ? 20.607 9.117 -35.125 1.00 42.66 83 VAL A O 1
ATOM 669 N N . PRO A 1 84 ? 22.535 8.553 -36.154 1.00 41.78 84 PRO A N 1
ATOM 670 C CA . PRO A 1 84 ? 22.493 9.655 -37.100 1.00 41.78 84 PRO A CA 1
ATOM 671 C C . PRO A 1 84 ? 21.253 9.502 -37.977 1.00 41.78 84 PRO A C 1
ATOM 673 O O . PRO A 1 84 ? 20.945 8.418 -38.469 1.00 41.78 84 PRO A O 1
ATOM 676 N N . THR A 1 85 ? 20.537 10.605 -38.170 1.00 40.81 85 THR A N 1
ATOM 677 C CA . THR A 1 85 ? 19.541 10.749 -39.233 1.00 40.81 85 THR A CA 1
ATOM 678 C C . THR A 1 85 ? 20.089 10.157 -40.536 1.00 40.81 85 THR A C 1
ATOM 680 O O . THR A 1 85 ? 21.124 10.645 -41.001 1.00 40.81 85 THR A O 1
ATOM 683 N N . PRO A 1 86 ? 19.446 9.145 -41.145 1.00 44.16 86 PRO A N 1
ATOM 684 C CA . PRO A 1 86 ? 19.793 8.768 -42.505 1.00 44.16 86 PRO A CA 1
ATOM 685 C C . PRO A 1 86 ? 19.464 9.953 -43.432 1.00 44.16 86 PRO A C 1
ATOM 687 O O . PRO A 1 86 ? 18.435 10.611 -43.228 1.00 44.16 86 PRO A O 1
ATOM 690 N N . PRO A 1 87 ? 20.319 10.278 -44.419 1.00 44.31 87 PRO A N 1
ATOM 691 C CA . PRO A 1 87 ? 19.980 11.279 -45.421 1.00 44.31 87 PRO A CA 1
ATOM 692 C C . PRO A 1 87 ? 18.750 10.806 -46.220 1.00 44.31 87 PRO A C 1
ATOM 694 O O . PRO A 1 87 ? 18.539 9.597 -46.362 1.00 44.31 87 PRO A O 1
ATOM 697 N N . PRO A 1 88 ? 17.915 11.727 -46.727 1.00 41.06 88 PRO A N 1
ATOM 698 C CA . PRO A 1 88 ? 16.722 11.360 -47.482 1.00 41.06 88 PRO A CA 1
ATOM 699 C C . PRO A 1 88 ? 17.113 10.623 -48.776 1.00 41.06 88 PRO A C 1
ATOM 701 O O . PRO A 1 88 ? 17.991 11.107 -49.494 1.00 41.06 88 PRO A O 1
ATOM 704 N N . PRO A 1 89 ? 16.482 9.484 -49.115 1.00 42.00 89 PRO A N 1
ATOM 705 C CA . PRO A 1 89 ? 16.669 8.872 -50.421 1.00 42.00 89 PRO A CA 1
ATOM 706 C C . PRO A 1 89 ? 15.891 9.650 -51.503 1.00 42.00 89 PRO A C 1
ATOM 708 O O . PRO A 1 89 ? 14.753 10.067 -51.264 1.00 42.00 89 PRO A O 1
ATOM 711 N N . PRO A 1 90 ? 16.482 9.856 -52.693 1.00 46.25 90 PRO A N 1
ATOM 712 C CA . PRO A 1 90 ? 15.798 10.432 -53.839 1.00 46.25 90 PRO A CA 1
ATOM 713 C C . PRO A 1 90 ? 14.908 9.383 -54.526 1.00 46.25 90 PRO A C 1
ATOM 715 O O . PRO A 1 90 ? 15.309 8.236 -54.657 1.00 46.25 90 PRO A O 1
ATOM 718 N N . GLY A 1 91 ? 13.718 9.840 -54.930 1.00 47.72 91 GLY A N 1
ATOM 719 C CA . GLY A 1 91 ? 12.833 9.413 -56.030 1.00 47.72 91 GLY A CA 1
ATOM 720 C C . GLY A 1 91 ? 12.855 7.999 -56.643 1.00 47.72 91 GLY A C 1
ATOM 721 O O . GLY A 1 91 ? 13.904 7.419 -56.882 1.00 47.72 91 GLY A O 1
ATOM 722 N N . ALA A 1 92 ? 11.650 7.610 -57.101 1.00 39.09 92 ALA A N 1
ATOM 723 C CA . ALA A 1 92 ? 11.328 6.560 -58.088 1.00 39.09 92 ALA A CA 1
ATOM 724 C C . ALA A 1 92 ? 11.488 5.106 -57.587 1.00 39.09 92 ALA A C 1
ATOM 726 O O . ALA A 1 92 ? 12.385 4.810 -56.817 1.00 39.09 92 ALA A O 1
ATOM 727 N N . ASP A 1 93 ? 10.700 4.100 -57.962 1.00 37.81 93 ASP A N 1
ATOM 728 C CA . ASP A 1 93 ? 9.506 3.901 -58.796 1.00 37.81 93 ASP A CA 1
ATOM 729 C C . ASP A 1 93 ? 9.198 2.380 -58.709 1.00 37.81 93 ASP A C 1
ATOM 731 O O . ASP A 1 93 ? 10.140 1.604 -58.562 1.00 37.81 93 ASP A O 1
ATOM 735 N N . GLN A 1 94 ? 7.920 1.976 -58.833 1.00 34.09 94 GLN A N 1
ATOM 736 C CA . GLN A 1 94 ? 7.439 0.603 -59.154 1.00 34.09 94 GLN A CA 1
ATOM 737 C C . GLN A 1 94 ? 7.777 -0.570 -58.187 1.00 34.09 94 GLN A C 1
ATOM 739 O O . GLN A 1 94 ? 8.798 -0.593 -57.524 1.00 34.09 94 GLN A O 1
ATOM 744 N N . ALA A 1 95 ? 7.017 -1.663 -58.041 1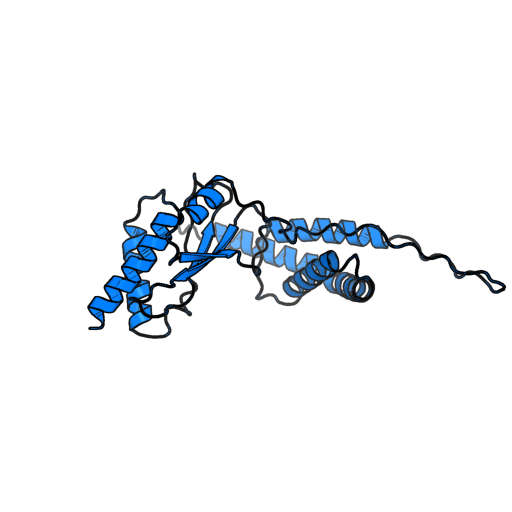.00 35.25 95 ALA A N 1
ATOM 745 C CA . ALA A 1 95 ? 5.673 -2.107 -58.417 1.00 35.25 95 ALA A CA 1
ATOM 746 C C . ALA A 1 95 ? 5.396 -3.460 -57.693 1.00 35.25 95 ALA A C 1
ATOM 748 O O . ALA A 1 95 ? 6.342 -4.141 -57.316 1.00 35.25 95 ALA A O 1
ATOM 749 N N . ALA A 1 96 ? 4.103 -3.797 -57.518 1.00 38.75 96 ALA A N 1
ATOM 750 C CA . ALA A 1 96 ? 3.410 -5.112 -57.423 1.00 38.75 96 ALA A CA 1
ATOM 751 C C . ALA A 1 96 ? 4.174 -6.388 -56.942 1.00 38.75 96 ALA A C 1
ATOM 753 O O . ALA A 1 96 ? 5.267 -6.675 -57.403 1.00 38.75 96 ALA A O 1
ATOM 754 N N . VAL A 1 97 ? 3.637 -7.277 -56.084 1.00 41.91 97 VAL A N 1
ATOM 755 C CA . VAL A 1 97 ? 2.479 -8.196 -56.293 1.00 41.91 97 VAL A CA 1
ATOM 756 C C . VAL A 1 97 ? 2.078 -8.937 -54.973 1.00 41.91 97 VAL A C 1
ATOM 758 O O . VAL A 1 97 ? 2.814 -8.837 -53.992 1.00 41.91 97 VAL A O 1
ATOM 761 N N . PRO A 1 98 ? 0.920 -9.651 -54.907 1.00 49.44 98 PRO A N 1
ATOM 762 C CA . PRO A 1 98 ? 0.087 -9.772 -53.696 1.00 49.44 98 PRO A CA 1
ATOM 763 C C . PRO A 1 98 ? -0.152 -11.196 -53.113 1.00 49.44 98 PRO A C 1
ATOM 765 O O . PRO A 1 98 ? 0.182 -12.202 -53.722 1.00 49.44 98 PRO A O 1
ATOM 768 N N . VAL A 1 99 ? -0.836 -11.205 -51.951 1.00 47.88 99 VAL A N 1
ATOM 769 C CA . VAL A 1 99 ? -1.753 -12.201 -51.321 1.00 47.88 99 VAL A CA 1
ATOM 770 C C . VAL A 1 99 ? -1.331 -13.674 -51.172 1.00 47.88 99 VAL A C 1
ATOM 772 O O . VAL A 1 99 ? -1.193 -14.419 -52.135 1.00 47.88 99 VAL A O 1
ATOM 775 N N . GLY A 1 100 ? -1.400 -14.148 -49.921 1.00 36.91 100 GLY A N 1
ATOM 776 C CA . GLY A 1 100 ? -1.671 -15.549 -49.584 1.00 36.91 100 GLY A CA 1
ATOM 777 C C . GLY A 1 100 ? -1.934 -15.751 -48.081 1.00 36.91 100 GLY A C 1
ATOM 778 O O . GLY A 1 100 ? -1.049 -15.437 -47.290 1.00 36.91 100 GLY A O 1
ATOM 779 N N . PRO A 1 101 ? -3.120 -16.236 -47.656 1.00 59.09 101 PRO A N 1
ATOM 780 C CA . PRO A 1 101 ? -3.509 -16.365 -46.251 1.00 59.09 101 PRO A CA 1
ATOM 781 C C . PRO A 1 101 ? -3.175 -17.759 -45.698 1.00 59.09 101 PRO A C 1
ATOM 783 O O . PRO A 1 101 ? -3.395 -18.752 -46.385 1.00 59.09 101 PRO A O 1
ATOM 786 N N . ASN A 1 102 ? -2.748 -17.875 -44.435 1.00 31.53 102 ASN A N 1
ATOM 787 C CA . ASN A 1 102 ? -3.033 -19.093 -43.672 1.00 31.53 102 ASN A CA 1
ATOM 788 C C . ASN A 1 102 ? -3.029 -18.864 -42.155 1.00 31.53 102 ASN A C 1
ATOM 790 O O . ASN A 1 102 ? -2.024 -18.523 -41.534 1.00 31.53 102 ASN A O 1
ATOM 794 N N . VAL A 1 103 ? -4.204 -19.079 -41.581 1.00 46.75 103 VAL A N 1
ATOM 795 C CA . VAL A 1 103 ? -4.496 -19.181 -40.158 1.00 46.75 103 VAL A CA 1
ATOM 796 C C . VAL A 1 103 ? -4.164 -20.593 -39.685 1.00 46.75 103 VAL A C 1
ATOM 798 O O . VAL A 1 103 ? -4.778 -21.522 -40.172 1.00 46.75 103 VAL A O 1
ATOM 801 N N . THR A 1 104 ? -3.316 -20.768 -38.670 1.00 37.50 104 THR A N 1
ATOM 802 C CA . THR A 1 104 ? -3.476 -21.844 -37.666 1.00 37.50 104 THR A CA 1
ATOM 803 C C . THR A 1 104 ? -2.504 -21.629 -36.511 1.00 37.50 104 THR A C 1
ATOM 805 O O . THR A 1 104 ? -1.300 -21.799 -36.661 1.00 37.50 104 THR A O 1
ATOM 808 N N . GLY A 1 105 ? -3.035 -21.290 -35.336 1.00 30.80 105 GLY A N 1
ATOM 809 C CA . GLY A 1 105 ? -2.239 -21.164 -34.115 1.00 30.80 105 GLY A CA 1
ATOM 810 C C . GLY A 1 105 ? -3.043 -20.687 -32.913 1.00 30.80 105 GLY A C 1
ATOM 811 O O . GLY A 1 105 ? -2.611 -19.814 -32.173 1.00 30.80 105 GLY A O 1
ATOM 812 N N . ARG A 1 106 ? -4.253 -21.222 -32.730 1.00 41.03 106 ARG A N 1
ATOM 813 C CA . ARG A 1 106 ? -5.100 -20.966 -31.561 1.00 41.03 106 ARG A CA 1
ATOM 814 C C . ARG A 1 106 ? -4.409 -21.560 -30.326 1.00 41.03 106 ARG A C 1
ATOM 816 O O . ARG A 1 106 ? -4.573 -22.743 -30.049 1.00 41.03 106 ARG A O 1
ATOM 823 N N . LYS A 1 107 ? -3.662 -20.753 -29.571 1.00 31.97 107 LYS A N 1
ATOM 824 C CA . LYS A 1 107 ? -3.185 -21.114 -28.229 1.00 31.97 107 LYS A CA 1
ATOM 825 C C . LYS A 1 107 ? -3.890 -20.221 -27.216 1.00 31.97 107 LYS A C 1
ATOM 827 O O . LYS A 1 107 ? -3.518 -19.080 -26.985 1.00 31.97 107 LYS A O 1
ATOM 832 N N . ARG A 1 108 ? -5.000 -20.745 -26.686 1.00 38.88 108 ARG A N 1
ATOM 833 C CA . ARG A 1 108 ? -5.618 -20.227 -25.461 1.00 38.88 108 ARG A CA 1
ATOM 834 C C . ARG A 1 108 ? -4.606 -20.330 -24.316 1.00 38.88 108 ARG A C 1
ATOM 836 O O . ARG A 1 108 ? -3.908 -21.340 -24.237 1.00 38.88 108 ARG A O 1
ATOM 843 N N . LYS A 1 109 ? -4.740 -19.385 -23.378 1.00 30.28 109 LYS A N 1
ATOM 844 C CA . LYS A 1 109 ? -4.106 -19.291 -22.048 1.00 30.28 109 LYS A CA 1
ATOM 845 C C . LYS A 1 109 ? -2.656 -18.789 -22.146 1.00 30.28 109 LYS A C 1
ATOM 847 O O . LYS A 1 109 ? -1.875 -19.357 -22.889 1.00 30.28 109 LYS A O 1
ATOM 852 N N . HIS A 1 110 ? -2.239 -17.724 -21.475 1.00 31.27 110 HIS A N 1
ATOM 853 C CA . HIS A 1 110 ? -2.568 -17.305 -20.119 1.00 31.27 110 HIS A CA 1
ATOM 854 C C . HIS A 1 110 ? -2.267 -15.802 -20.011 1.00 31.27 110 HIS A C 1
ATOM 856 O O . HIS A 1 110 ? -1.121 -15.396 -20.185 1.00 31.27 110 HIS A O 1
ATOM 862 N N . ASP A 1 111 ? -3.309 -15.003 -19.788 1.00 36.12 111 ASP A N 1
ATOM 863 C CA . ASP A 1 111 ? -3.206 -13.698 -19.137 1.00 36.12 111 ASP A CA 1
ATOM 864 C C . ASP A 1 111 ? -2.614 -13.967 -17.752 1.00 36.12 111 ASP A C 1
ATOM 866 O O . ASP A 1 111 ? -3.322 -14.422 -16.858 1.00 36.12 111 ASP A O 1
ATOM 870 N N . GLU A 1 112 ? -1.307 -13.823 -17.586 1.00 32.50 112 GLU A N 1
ATOM 871 C CA . GLU A 1 112 ? -0.719 -13.847 -16.257 1.00 32.50 112 GLU A CA 1
ATOM 872 C C . GLU A 1 112 ? 0.522 -12.974 -16.270 1.00 32.50 112 GLU A C 1
ATOM 874 O O . GLU A 1 112 ? 1.574 -13.363 -16.768 1.00 32.50 112 GLU A O 1
ATOM 879 N N . ASP A 1 113 ? 0.312 -11.760 -15.764 1.00 39.28 113 ASP A N 1
ATOM 880 C CA . ASP A 1 113 ? 1.194 -11.147 -14.786 1.00 39.28 113 ASP A CA 1
ATOM 881 C C . ASP A 1 113 ? 2.662 -11.117 -15.243 1.00 39.28 113 ASP A C 1
ATOM 883 O O . ASP A 1 113 ? 3.415 -12.080 -15.117 1.00 39.28 113 ASP A O 1
ATOM 887 N N . GLU A 1 114 ? 3.121 -9.979 -15.762 1.00 38.69 114 GLU A N 1
ATOM 888 C CA . GLU A 1 114 ? 4.557 -9.692 -15.791 1.00 38.69 114 GLU A CA 1
ATOM 889 C C . GLU A 1 114 ? 4.968 -9.443 -14.332 1.00 38.69 114 GLU A C 1
ATOM 891 O O . GLU A 1 114 ? 5.023 -8.307 -13.860 1.00 38.69 114 GLU A O 1
ATOM 896 N N . ARG A 1 115 ? 5.078 -10.564 -13.603 1.00 43.12 115 ARG A N 1
ATOM 897 C CA . ARG A 1 115 ? 5.021 -10.687 -12.151 1.00 43.12 115 ARG A CA 1
ATOM 898 C C . ARG A 1 115 ? 5.971 -9.694 -11.519 1.00 43.12 115 ARG A C 1
ATOM 900 O O . ARG A 1 115 ? 7.189 -9.814 -11.647 1.00 43.12 115 ARG A O 1
ATOM 907 N N . GLN A 1 116 ? 5.413 -8.767 -10.746 1.00 47.78 116 GLN A N 1
ATOM 908 C CA . GLN A 1 116 ? 6.108 -8.342 -9.541 1.00 47.78 116 GLN A CA 1
ATOM 909 C C . GLN A 1 116 ? 6.456 -9.646 -8.817 1.00 47.78 116 GLN A C 1
ATOM 911 O O . GLN A 1 116 ? 5.550 -10.418 -8.503 1.00 47.78 116 GLN A O 1
ATOM 916 N N . THR A 1 117 ? 7.739 -9.986 -8.681 1.00 51.25 117 THR A N 1
ATOM 917 C CA . THR A 1 117 ? 8.134 -11.264 -8.080 1.00 51.25 117 THR A CA 1
ATOM 918 C C . THR A 1 117 ? 7.803 -11.198 -6.594 1.00 51.25 117 THR A C 1
ATOM 920 O O . THR A 1 117 ? 8.629 -10.800 -5.778 1.00 51.25 117 THR A O 1
ATOM 923 N N . ILE A 1 118 ? 6.556 -11.517 -6.248 1.00 61.81 118 ILE A N 1
ATOM 924 C CA . ILE A 1 118 ? 6.107 -11.636 -4.867 1.00 61.81 118 ILE A CA 1
ATOM 925 C C . ILE A 1 118 ? 6.971 -12.742 -4.248 1.00 61.81 118 ILE A C 1
ATOM 927 O O . ILE A 1 118 ? 6.983 -13.857 -4.780 1.00 61.81 118 ILE A O 1
ATOM 931 N N . PRO A 1 119 ? 7.716 -12.471 -3.162 1.00 68.75 119 PRO A N 1
ATOM 932 C CA . PRO A 1 119 ? 8.498 -13.503 -2.495 1.00 68.75 119 PRO A CA 1
ATOM 933 C C . PRO A 1 119 ? 7.611 -14.711 -2.159 1.00 68.75 119 PRO A C 1
ATOM 935 O O . PRO A 1 119 ? 6.490 -14.532 -1.682 1.00 68.75 119 PRO A O 1
ATOM 938 N N . ASN A 1 120 ? 8.103 -15.940 -2.368 1.00 75.69 120 ASN A N 1
ATOM 939 C CA . ASN A 1 120 ? 7.322 -17.177 -2.154 1.00 75.69 120 ASN A CA 1
ATOM 940 C C . ASN A 1 120 ? 6.634 -17.226 -0.775 1.00 75.69 120 ASN A C 1
ATOM 942 O O . ASN A 1 120 ? 5.534 -17.757 -0.630 1.00 75.69 120 ASN A O 1
ATOM 946 N N . ILE A 1 121 ? 7.282 -16.642 0.235 1.00 83.19 121 ILE A N 1
ATOM 947 C CA . ILE A 1 121 ? 6.776 -16.540 1.606 1.00 83.19 121 ILE A CA 1
ATOM 948 C C . ILE A 1 121 ? 5.504 -15.685 1.645 1.00 83.19 121 ILE A C 1
ATOM 950 O O . ILE A 1 121 ? 4.476 -16.142 2.143 1.00 83.19 121 ILE A O 1
ATOM 954 N N . LEU A 1 122 ? 5.550 -14.486 1.055 1.00 86.75 122 LEU A N 1
ATOM 955 C CA . LEU A 1 122 ? 4.420 -13.562 0.996 1.00 86.75 122 LEU A CA 1
ATOM 956 C C . LEU A 1 122 ? 3.258 -14.154 0.190 1.00 86.75 122 LEU A C 1
ATOM 958 O O . LEU A 1 122 ? 2.106 -14.057 0.604 1.00 86.75 122 LEU A O 1
ATOM 962 N N . GLN A 1 123 ? 3.551 -14.841 -0.917 1.00 85.44 123 GLN A N 1
ATOM 963 C CA . GLN A 1 123 ? 2.527 -15.550 -1.686 1.00 85.44 123 GLN A CA 1
ATOM 964 C C . GLN A 1 123 ? 1.841 -16.636 -0.846 1.00 85.44 123 GLN A C 1
ATOM 966 O O . GLN A 1 123 ? 0.617 -16.755 -0.871 1.00 85.44 123 GLN A O 1
ATOM 971 N N . GLY A 1 124 ? 2.614 -17.408 -0.076 1.00 88.25 124 GLY A N 1
ATOM 972 C CA . GLY A 1 124 ? 2.077 -18.421 0.826 1.00 88.25 124 GLY A CA 1
ATOM 973 C C . GLY A 1 124 ? 1.206 -17.831 1.936 1.00 88.25 124 GLY A C 1
ATOM 974 O O . GLY A 1 124 ? 0.175 -18.410 2.265 1.00 88.25 124 GLY A O 1
ATOM 975 N N . GLU A 1 125 ? 1.594 -16.693 2.511 1.00 92.44 125 GLU A N 1
ATOM 976 C CA . GLU A 1 125 ? 0.777 -16.001 3.512 1.00 92.44 125 GLU A CA 1
ATOM 977 C C . GLU A 1 125 ? -0.525 -15.476 2.928 1.00 92.44 125 GLU A C 1
ATOM 979 O O . GLU A 1 125 ? -1.585 -15.780 3.467 1.00 92.44 125 GLU A O 1
ATOM 984 N N . VAL A 1 126 ? -0.464 -14.767 1.798 1.00 89.44 126 VAL A N 1
ATOM 985 C CA . VAL A 1 126 ? -1.658 -14.234 1.133 1.00 89.44 126 VAL A CA 1
ATOM 986 C C . VAL A 1 126 ? -2.608 -15.360 0.725 1.00 89.44 126 VAL A C 1
ATOM 988 O O . VAL A 1 126 ? -3.813 -15.233 0.904 1.00 89.44 126 VAL A O 1
ATOM 991 N N . ALA A 1 127 ? -2.084 -16.496 0.259 1.00 86.88 127 ALA A N 1
ATOM 992 C CA . ALA A 1 127 ? -2.895 -17.662 -0.091 1.00 86.88 127 ALA A CA 1
ATOM 993 C C . ALA A 1 127 ? -3.584 -18.332 1.114 1.00 86.88 127 ALA A C 1
ATOM 995 O O . ALA A 1 127 ? -4.558 -19.059 0.928 1.00 86.88 127 ALA A O 1
ATOM 996 N N . ARG A 1 128 ? -3.077 -18.122 2.336 1.00 91.94 128 ARG A N 1
ATOM 997 C CA . ARG A 1 128 ? -3.648 -18.657 3.584 1.00 91.94 128 ARG A CA 1
ATOM 998 C C . ARG A 1 128 ? -4.477 -17.633 4.357 1.00 91.94 128 ARG A C 1
ATOM 1000 O O . ARG A 1 128 ? -5.063 -17.997 5.376 1.00 91.94 128 ARG A O 1
ATOM 1007 N N . LEU A 1 129 ? -4.512 -16.376 3.911 1.00 93.56 129 LEU A N 1
ATOM 1008 C CA . LEU A 1 129 ? -5.370 -15.364 4.511 1.00 93.56 129 LEU A CA 1
ATOM 1009 C C . LEU A 1 129 ? -6.832 -15.793 4.416 1.00 93.56 129 LEU A C 1
ATOM 1011 O O . LEU A 1 129 ? -7.273 -16.420 3.454 1.00 93.56 129 LEU A O 1
ATOM 1015 N N . ASP A 1 130 ? -7.592 -15.416 5.437 1.00 93.06 130 ASP A N 1
ATOM 1016 C CA . ASP A 1 130 ? -9.040 -15.548 5.408 1.00 93.06 130 ASP A CA 1
ATOM 1017 C C . ASP A 1 130 ? -9.609 -14.761 4.219 1.00 93.06 130 ASP A C 1
ATOM 1019 O O . ASP A 1 130 ? -9.182 -13.636 3.954 1.00 93.06 130 ASP A O 1
ATOM 1023 N N . VAL A 1 131 ? -10.592 -15.340 3.529 1.00 92.19 131 VAL A N 1
ATOM 1024 C CA . VAL A 1 131 ? -11.202 -14.787 2.309 1.00 92.19 131 VAL A CA 1
ATOM 1025 C C . VAL A 1 131 ? -11.805 -13.392 2.496 1.00 92.19 131 VAL A C 1
ATOM 1027 O O . VAL A 1 131 ? -11.971 -12.675 1.513 1.00 92.19 131 VAL A O 1
ATOM 1030 N N . LYS A 1 132 ? -12.090 -12.976 3.740 1.00 93.56 132 LYS A N 1
ATOM 1031 C CA . LYS A 1 132 ? -12.507 -11.598 4.050 1.00 93.56 132 LYS A CA 1
ATOM 1032 C C . LYS A 1 132 ? -11.416 -10.559 3.778 1.00 93.56 132 LYS A C 1
ATOM 1034 O O . LYS A 1 132 ? -11.712 -9.372 3.708 1.00 93.56 132 LYS A O 1
ATOM 1039 N N . PHE A 1 133 ? -10.152 -10.961 3.684 1.00 94.94 133 PHE A N 1
ATOM 1040 C CA . PHE A 1 133 ? -9.049 -10.065 3.366 1.00 94.94 133 PHE A CA 1
ATOM 1041 C C . PHE A 1 133 ? -8.770 -10.110 1.868 1.00 94.94 133 PHE A C 1
ATOM 1043 O O . PHE A 1 133 ? -8.095 -11.006 1.366 1.00 94.94 133 PHE A O 1
ATOM 1050 N N . LEU A 1 134 ? -9.267 -9.111 1.145 1.00 92.31 134 LEU A N 1
ATOM 1051 C CA . LEU A 1 134 ? -8.984 -8.967 -0.277 1.00 92.31 134 LEU A CA 1
ATOM 1052 C C . LEU A 1 134 ? -7.678 -8.192 -0.437 1.00 92.31 134 LEU A C 1
ATOM 1054 O O . LEU A 1 134 ? -7.632 -6.988 -0.180 1.00 92.31 134 LEU A O 1
ATOM 1058 N N . VAL A 1 135 ? -6.617 -8.887 -0.834 1.00 91.69 135 VAL A N 1
ATOM 1059 C CA . VAL A 1 135 ? -5.280 -8.310 -1.011 1.00 91.69 135 VAL A CA 1
ATOM 1060 C C . VAL A 1 135 ? -4.999 -8.113 -2.495 1.00 91.69 135 VAL A C 1
ATOM 1062 O O . VAL A 1 135 ? -5.075 -9.051 -3.287 1.00 91.69 135 VAL A O 1
ATOM 1065 N N . ASN A 1 136 ? -4.649 -6.889 -2.872 1.00 87.94 136 ASN A N 1
ATOM 1066 C CA . ASN A 1 136 ? -4.236 -6.521 -4.220 1.00 87.94 136 ASN A CA 1
ATOM 1067 C C . ASN A 1 136 ? -2.863 -5.845 -4.168 1.00 87.94 136 ASN A C 1
ATOM 1069 O O . ASN A 1 136 ? -2.521 -5.217 -3.173 1.00 87.94 136 ASN A O 1
ATOM 1073 N N . LEU A 1 137 ? -2.082 -5.942 -5.240 1.00 84.81 137 LEU A N 1
ATOM 1074 C CA . LEU A 1 137 ? -0.865 -5.142 -5.382 1.00 84.81 137 LEU A CA 1
ATOM 1075 C C . LEU A 1 137 ? -1.246 -3.691 -5.677 1.00 84.81 137 LEU A C 1
ATOM 1077 O O . LEU A 1 137 ? -2.223 -3.451 -6.390 1.00 84.81 137 LEU A O 1
ATOM 1081 N N . ASP A 1 138 ? -0.487 -2.736 -5.147 1.00 78.19 138 ASP A N 1
ATOM 1082 C CA . ASP A 1 138 ? -0.681 -1.328 -5.481 1.00 78.19 138 ASP A CA 1
ATOM 1083 C C . ASP A 1 138 ? -0.028 -1.001 -6.841 1.00 78.19 138 ASP A C 1
ATOM 1085 O O . ASP A 1 138 ? 1.202 -1.015 -6.954 1.00 78.19 138 ASP A O 1
ATOM 1089 N N . PRO A 1 139 ? -0.808 -0.685 -7.894 1.00 65.00 139 PRO A N 1
ATOM 1090 C CA . PRO A 1 139 ? -0.254 -0.334 -9.198 1.00 65.00 139 PRO A CA 1
ATOM 1091 C C . PRO A 1 139 ? 0.472 1.020 -9.202 1.00 65.00 139 PRO A C 1
ATOM 1093 O O . PRO A 1 139 ? 1.296 1.253 -10.089 1.00 65.00 139 PRO A O 1
ATOM 1096 N N . ALA A 1 140 ? 0.197 1.909 -8.237 1.00 64.75 140 ALA A N 1
ATOM 1097 C CA . ALA A 1 140 ? 0.880 3.199 -8.120 1.00 64.75 140 ALA A CA 1
ATOM 1098 C C . ALA A 1 140 ? 2.352 3.035 -7.708 1.00 64.75 140 ALA A C 1
ATOM 1100 O O . ALA A 1 140 ? 3.190 3.874 -8.044 1.00 64.75 140 ALA A O 1
ATOM 1101 N N . PHE A 1 141 ? 2.686 1.921 -7.052 1.00 62.06 141 PHE A N 1
ATOM 1102 C CA . PHE A 1 141 ? 4.035 1.599 -6.612 1.00 62.06 141 PHE A CA 1
ATOM 1103 C C . PHE A 1 141 ? 4.539 0.356 -7.342 1.00 62.06 141 PHE A C 1
ATOM 1105 O O . PHE A 1 141 ? 4.455 -0.773 -6.865 1.00 62.06 141 PHE A O 1
ATOM 1112 N N . CYS A 1 142 ? 5.117 0.562 -8.526 1.00 50.97 142 CYS A N 1
ATOM 1113 C CA . CYS A 1 142 ? 5.854 -0.501 -9.201 1.00 50.97 142 CYS A CA 1
ATOM 1114 C C . CYS A 1 142 ? 7.053 -0.923 -8.330 1.00 50.97 142 CYS A C 1
ATOM 1116 O O . CYS A 1 142 ? 7.960 -0.111 -8.125 1.00 50.97 142 CYS A O 1
ATOM 1118 N N . SER A 1 143 ? 7.074 -2.176 -7.851 1.00 5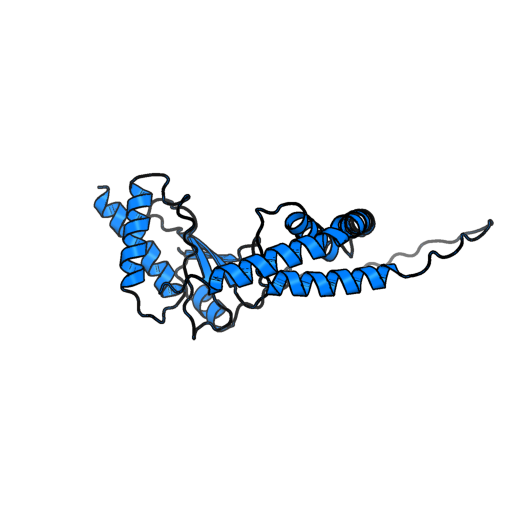3.75 143 SER A N 1
ATOM 1119 C CA . SER A 1 143 ? 8.172 -2.770 -7.067 1.00 53.75 143 SER A CA 1
ATOM 1120 C C . SER A 1 143 ? 9.517 -2.649 -7.792 1.00 53.75 143 SER A C 1
ATOM 1122 O O . SER A 1 143 ? 9.909 -3.507 -8.578 1.00 53.75 143 SER A O 1
ATOM 1124 N N . ASN A 1 144 ? 10.239 -1.558 -7.542 1.00 52.16 144 ASN A N 1
ATOM 1125 C CA . ASN A 1 144 ? 11.507 -1.228 -8.202 1.00 52.16 144 ASN A CA 1
ATOM 1126 C C . ASN A 1 144 ? 12.735 -1.444 -7.292 1.00 52.16 144 ASN A C 1
ATOM 1128 O O . ASN A 1 144 ? 13.876 -1.295 -7.745 1.00 52.16 144 ASN A O 1
ATOM 1132 N N . ASN A 1 145 ? 12.503 -1.821 -6.027 1.00 54.34 145 ASN A N 1
ATOM 1133 C CA . ASN A 1 145 ? 13.531 -2.020 -5.001 1.00 54.34 145 ASN A CA 1
ATOM 1134 C C . ASN A 1 145 ? 13.330 -3.286 -4.139 1.00 54.34 145 ASN A C 1
ATOM 1136 O O . ASN A 1 145 ? 13.930 -3.403 -3.078 1.00 54.34 145 ASN A O 1
ATOM 1140 N N . GLY A 1 146 ? 12.467 -4.215 -4.560 1.00 67.75 146 GLY A N 1
ATOM 1141 C CA . GLY A 1 146 ? 12.136 -5.424 -3.791 1.00 67.75 146 GLY A CA 1
ATOM 1142 C C . GLY A 1 146 ? 11.062 -5.227 -2.713 1.00 67.75 146 GLY A C 1
ATOM 1143 O O . GLY A 1 146 ? 10.496 -6.210 -2.255 1.00 67.75 146 GLY A O 1
ATOM 1144 N N . THR A 1 147 ? 10.719 -3.983 -2.363 1.00 81.88 147 THR A N 1
ATOM 1145 C CA . THR A 1 147 ? 9.542 -3.675 -1.539 1.00 81.88 147 THR A CA 1
ATOM 1146 C C . THR A 1 147 ? 8.255 -3.924 -2.334 1.00 81.88 147 THR A C 1
ATOM 1148 O O . THR A 1 147 ? 8.119 -3.470 -3.477 1.00 81.88 147 THR A O 1
ATOM 1151 N N . VAL A 1 148 ? 7.307 -4.639 -1.734 1.00 85.81 148 VAL A N 1
ATOM 1152 C CA . VAL A 1 148 ? 5.985 -4.936 -2.298 1.00 85.81 148 VAL A CA 1
ATO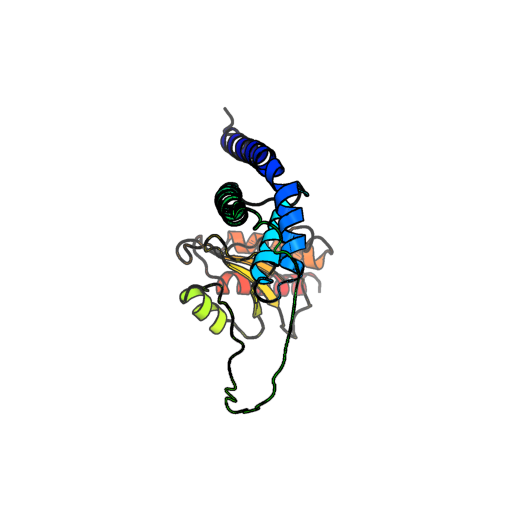M 1153 C C . VAL A 1 148 ? 4.945 -4.076 -1.595 1.00 85.81 148 VAL A C 1
ATOM 1155 O O . VAL A 1 148 ? 4.829 -4.119 -0.373 1.00 85.81 148 VAL A O 1
ATOM 1158 N N . HIS A 1 149 ? 4.177 -3.305 -2.358 1.00 86.94 149 HIS A N 1
ATOM 1159 C CA . HIS A 1 149 ? 3.090 -2.495 -1.815 1.00 86.94 149 HIS A CA 1
ATOM 1160 C C . HIS A 1 149 ? 1.756 -3.205 -2.033 1.00 86.94 149 HIS A C 1
ATOM 1162 O O . HIS A 1 149 ? 1.446 -3.638 -3.145 1.00 86.94 149 HIS A O 1
ATOM 1168 N N . LEU A 1 150 ? 0.980 -3.345 -0.961 1.00 90.00 150 LEU A N 1
ATOM 1169 C CA . LEU A 1 150 ? -0.296 -4.047 -0.954 1.00 90.00 150 LEU A CA 1
ATOM 1170 C C . LEU A 1 150 ? -1.426 -3.092 -0.578 1.00 90.00 150 LEU A C 1
ATOM 1172 O O . LEU A 1 150 ? -1.338 -2.341 0.391 1.00 90.00 150 LEU A O 1
ATOM 1176 N N . VAL A 1 151 ? -2.525 -3.197 -1.310 1.00 90.31 151 VAL A N 1
ATOM 1177 C CA . VAL A 1 151 ? -3.819 -2.607 -0.989 1.00 90.31 151 VAL A CA 1
ATOM 1178 C C . VAL A 1 151 ? -4.716 -3.710 -0.450 1.00 90.31 151 VAL A C 1
ATOM 1180 O O . VAL A 1 151 ? -5.131 -4.601 -1.189 1.00 90.31 151 VAL A O 1
ATOM 1183 N N . CYS A 1 152 ? -5.050 -3.635 0.831 1.00 93.31 152 CYS A N 1
ATOM 1184 C CA . CYS A 1 152 ? -5.861 -4.635 1.512 1.00 93.31 152 CYS A CA 1
ATOM 1185 C C . CYS A 1 152 ? -7.257 -4.080 1.810 1.00 93.31 152 CYS A C 1
ATOM 1187 O O . CYS A 1 152 ? -7.403 -2.984 2.350 1.00 93.31 152 CYS A O 1
ATOM 1189 N N . LYS A 1 153 ? -8.303 -4.837 1.483 1.00 93.38 153 LYS A N 1
ATOM 1190 C CA . LYS A 1 153 ? -9.702 -4.514 1.799 1.00 93.38 153 LYS A CA 1
ATOM 1191 C C . LYS A 1 153 ? -10.278 -5.563 2.743 1.00 93.38 153 LYS A C 1
ATOM 1193 O O . LYS A 1 153 ? -9.876 -6.723 2.700 1.00 93.38 153 LYS A O 1
ATOM 1198 N N . LEU A 1 154 ? -11.221 -5.135 3.577 1.00 94.44 154 LEU A N 1
ATOM 1199 C CA . LEU A 1 154 ? -11.935 -5.994 4.513 1.00 94.44 154 LEU A CA 1
ATOM 1200 C C . LEU A 1 154 ? -13.358 -6.199 4.001 1.00 94.44 154 LEU A C 1
ATOM 1202 O O . LEU A 1 154 ? -14.153 -5.264 4.010 1.00 94.44 154 LEU A O 1
ATOM 1206 N N . ASP A 1 155 ? -13.646 -7.412 3.550 1.00 93.06 155 ASP A N 1
ATOM 1207 C CA . ASP A 1 155 ? -14.949 -7.870 3.076 1.00 93.06 155 ASP A CA 1
ATOM 1208 C C . ASP A 1 155 ? -15.554 -8.845 4.098 1.00 93.06 155 ASP A C 1
ATOM 1210 O O . ASP A 1 155 ? -15.630 -10.056 3.898 1.00 93.06 155 ASP A O 1
ATOM 1214 N N . ASP A 1 156 ? -15.917 -8.316 5.268 1.00 91.44 156 ASP A N 1
ATOM 1215 C CA . ASP A 1 156 ? -16.592 -9.065 6.331 1.00 91.44 156 ASP A CA 1
ATOM 1216 C C . ASP A 1 156 ? -18.015 -8.525 6.478 1.00 91.44 156 ASP A C 1
ATOM 1218 O O . ASP A 1 156 ? -18.212 -7.368 6.842 1.00 91.44 156 ASP A O 1
ATOM 1222 N N . LYS A 1 157 ? -19.017 -9.371 6.219 1.00 89.50 157 LYS A N 1
ATOM 1223 C CA . LYS A 1 157 ? -20.442 -8.993 6.257 1.00 89.50 157 LYS A CA 1
ATOM 1224 C C . LYS A 1 157 ? -20.904 -8.483 7.624 1.00 89.50 157 LYS A C 1
ATOM 1226 O O . LYS A 1 157 ? -21.939 -7.830 7.705 1.00 89.50 157 LYS A O 1
ATOM 1231 N N . ASN A 1 158 ? -20.172 -8.812 8.688 1.00 89.69 158 ASN A N 1
ATOM 1232 C CA . ASN A 1 158 ? -20.496 -8.397 10.051 1.00 89.69 158 ASN A CA 1
ATOM 1233 C C . ASN A 1 158 ? -19.801 -7.090 10.448 1.00 89.69 158 ASN A C 1
ATOM 1235 O O . ASN A 1 158 ? -19.987 -6.630 11.574 1.00 89.69 158 ASN A O 1
ATOM 1239 N N . LEU A 1 159 ? -18.968 -6.520 9.574 1.00 89.25 159 LEU A N 1
ATOM 1240 C CA . LEU A 1 159 ? -18.221 -5.298 9.839 1.00 89.25 159 LEU A CA 1
ATOM 1241 C C . LEU A 1 159 ? -18.626 -4.187 8.870 1.00 89.25 159 LEU A C 1
ATOM 1243 O O . LEU A 1 159 ? -18.970 -4.454 7.720 1.00 89.25 159 LEU A O 1
ATOM 1247 N N . PRO A 1 160 ? -18.575 -2.922 9.315 1.00 88.62 160 PRO A N 1
ATOM 1248 C CA . PRO A 1 160 ? -18.786 -1.798 8.424 1.00 88.62 160 PRO A CA 1
ATOM 1249 C C . PRO A 1 160 ? -17.645 -1.704 7.408 1.00 88.62 160 PRO A C 1
ATOM 1251 O O . PRO A 1 160 ? -16.484 -1.987 7.718 1.00 88.62 160 PRO A O 1
ATOM 1254 N N . SER A 1 161 ? -17.972 -1.229 6.207 1.00 88.06 161 SER A N 1
ATOM 1255 C CA . SER A 1 161 ? -16.973 -0.923 5.187 1.00 88.06 161 SER A CA 1
ATOM 1256 C C . SER A 1 161 ? -16.023 0.164 5.683 1.00 88.06 161 SER A C 1
ATOM 1258 O O . SER A 1 161 ? -16.442 1.264 6.048 1.00 88.06 161 SER A O 1
ATOM 1260 N N . VAL A 1 162 ? -14.729 -0.138 5.661 1.00 92.00 162 VAL A N 1
ATOM 1261 C CA . VAL A 1 162 ? -13.649 0.778 6.044 1.00 92.00 162 VAL A CA 1
ATOM 1262 C C . VAL A 1 162 ? -12.729 1.061 4.854 1.00 92.00 162 VAL A C 1
ATOM 1264 O O . VAL A 1 162 ? -12.671 0.256 3.919 1.00 92.00 162 VAL A O 1
ATOM 1267 N N . PRO A 1 163 ? -11.998 2.192 4.854 1.00 90.12 163 PRO A N 1
ATOM 1268 C CA . PRO A 1 163 ? -11.032 2.491 3.807 1.00 90.12 163 PRO A CA 1
ATOM 1269 C C . PRO A 1 163 ? -9.985 1.373 3.649 1.00 90.12 163 PRO A C 1
ATOM 1271 O O . PRO A 1 163 ? -9.545 0.811 4.656 1.00 90.12 163 PRO A O 1
ATOM 1274 N N . PRO A 1 164 ? -9.534 1.066 2.417 1.00 91.19 164 PRO A N 1
ATOM 1275 C CA . PRO A 1 164 ? -8.492 0.070 2.191 1.00 91.19 164 PRO A CA 1
ATOM 1276 C C . PRO A 1 164 ? -7.202 0.407 2.944 1.00 91.19 164 PRO A C 1
ATOM 1278 O O . PRO A 1 164 ? -6.749 1.555 2.923 1.00 91.19 164 PRO A O 1
ATOM 1281 N N . LEU A 1 165 ? -6.592 -0.603 3.557 1.00 91.81 165 LEU A N 1
ATOM 1282 C CA . LEU A 1 165 ? -5.326 -0.491 4.266 1.00 91.81 165 LEU A CA 1
ATOM 1283 C C . LEU A 1 165 ? -4.160 -0.605 3.277 1.00 91.81 165 LEU A C 1
ATOM 1285 O O . LEU A 1 165 ? -4.140 -1.509 2.446 1.00 91.81 165 LEU A O 1
ATOM 1289 N N . GLN A 1 166 ? -3.207 0.320 3.356 1.00 91.06 166 GLN A N 1
ATOM 1290 C CA . GLN A 1 166 ? -2.015 0.340 2.506 1.00 91.06 166 GLN A CA 1
ATOM 1291 C C . GLN A 1 166 ? -0.836 -0.248 3.277 1.00 91.06 166 GLN A C 1
ATOM 1293 O O . GLN A 1 166 ? -0.449 0.293 4.312 1.00 91.06 166 GLN A O 1
ATOM 1298 N N . LEU A 1 167 ? -0.264 -1.349 2.801 1.00 91.50 167 LEU A N 1
ATOM 1299 C CA . LEU A 1 167 ? 0.874 -2.005 3.438 1.00 91.50 167 LEU A CA 1
ATOM 1300 C C . LEU A 1 167 ? 2.104 -1.924 2.549 1.00 91.50 167 LEU A C 1
ATOM 1302 O O . LEU A 1 167 ? 2.012 -2.023 1.328 1.00 91.50 167 LEU A O 1
ATOM 1306 N N . SER A 1 168 ? 3.263 -1.797 3.180 1.00 89.06 168 SER A N 1
ATOM 1307 C CA . SER A 1 168 ? 4.560 -1.926 2.527 1.00 89.06 168 SER A CA 1
ATOM 1308 C C . SER A 1 168 ? 5.285 -3.120 3.129 1.00 89.06 168 SER A C 1
ATOM 1310 O O . SER A 1 168 ? 5.517 -3.170 4.336 1.00 89.06 168 SER A O 1
ATOM 1312 N N . VAL A 1 169 ? 5.621 -4.094 2.290 1.00 90.00 169 VAL A N 1
ATOM 1313 C CA . VAL A 1 169 ? 6.381 -5.287 2.666 1.00 90.00 169 VAL A CA 1
ATOM 1314 C C . VAL A 1 169 ? 7.821 -5.099 2.188 1.00 90.00 169 VAL A C 1
ATOM 1316 O O . VAL A 1 169 ? 8.027 -4.955 0.981 1.00 90.00 169 VAL A O 1
ATOM 1319 N N . PRO A 1 170 ? 8.818 -5.055 3.085 1.00 87.31 170 PRO A N 1
ATOM 1320 C CA . PRO A 1 170 ? 10.213 -4.824 2.714 1.00 87.31 170 PRO A CA 1
ATOM 1321 C C . PRO A 1 170 ? 10.815 -6.004 1.931 1.00 87.31 170 PRO A C 1
ATOM 1323 O O . PRO A 1 170 ? 10.305 -7.123 1.967 1.00 87.31 170 PRO A O 1
ATOM 1326 N N . ALA A 1 171 ? 11.910 -5.750 1.209 1.00 82.88 171 ALA A N 1
ATOM 1327 C CA . ALA A 1 171 ? 12.571 -6.749 0.356 1.00 82.88 171 ALA A CA 1
ATOM 1328 C C . ALA A 1 171 ? 13.193 -7.911 1.152 1.00 82.88 171 ALA A C 1
ATOM 1330 O O . ALA A 1 171 ? 13.343 -9.020 0.648 1.00 82.88 171 ALA A O 1
ATOM 1331 N N . ASP A 1 172 ? 13.553 -7.623 2.393 1.00 83.50 172 ASP A N 1
ATOM 1332 C CA . ASP A 1 172 ? 14.150 -8.485 3.402 1.00 83.50 172 ASP A CA 1
ATOM 1333 C C . ASP A 1 172 ? 13.096 -9.147 4.308 1.00 83.50 172 ASP A C 1
ATOM 1335 O O . ASP A 1 172 ? 13.423 -9.716 5.343 1.00 83.50 172 ASP A O 1
ATOM 1339 N N . TYR A 1 173 ? 11.817 -9.132 3.919 1.00 85.00 173 TYR A N 1
ATOM 1340 C CA . TYR A 1 173 ? 10.780 -9.937 4.565 1.00 85.00 173 TYR A CA 1
ATOM 1341 C C . TYR A 1 173 ? 11.111 -11.444 4.468 1.00 85.00 173 TYR A C 1
ATOM 1343 O O . TYR A 1 173 ? 11.410 -11.924 3.368 1.00 85.00 173 TYR A O 1
ATOM 1351 N N . PRO A 1 174 ? 11.022 -12.229 5.563 1.00 87.44 174 PRO A N 1
ATOM 1352 C CA . PRO A 1 174 ? 10.385 -11.925 6.850 1.00 87.44 174 PRO A CA 1
ATOM 1353 C C . PRO A 1 174 ? 11.330 -11.419 7.955 1.00 87.44 174 PRO A C 1
ATOM 1355 O O . PRO A 1 174 ? 10.927 -11.354 9.115 1.00 87.44 174 PRO A O 1
ATOM 1358 N N . ASP A 1 175 ? 12.585 -11.081 7.646 1.00 84.94 175 ASP A N 1
ATOM 1359 C CA . ASP A 1 175 ? 13.517 -10.548 8.649 1.00 84.94 175 ASP A CA 1
ATOM 1360 C C . ASP A 1 175 ? 13.122 -9.147 9.127 1.00 84.94 175 ASP A C 1
ATOM 1362 O O . ASP A 1 175 ? 13.305 -8.838 10.308 1.00 84.94 175 ASP A O 1
ATOM 1366 N N . GLN A 1 176 ? 12.534 -8.345 8.235 1.00 85.12 176 GLN A N 1
ATOM 1367 C CA . GLN A 1 176 ? 11.829 -7.104 8.558 1.00 85.12 176 GLN A CA 1
ATOM 1368 C C . GLN A 1 176 ? 10.322 -7.263 8.355 1.00 85.12 176 GLN A C 1
ATOM 1370 O O . GLN A 1 176 ? 9.882 -7.764 7.322 1.00 85.12 176 GLN A O 1
ATOM 1375 N N . SER A 1 177 ? 9.540 -6.799 9.329 1.00 90.75 177 SER A N 1
ATOM 1376 C CA . SER A 1 177 ? 8.073 -6.842 9.316 1.00 90.75 177 SER A CA 1
ATOM 1377 C C . SER A 1 177 ? 7.466 -5.933 8.241 1.00 90.75 177 SER A C 1
ATOM 1379 O O . SER A 1 177 ? 8.062 -4.910 7.886 1.00 90.75 177 SER A O 1
ATOM 1381 N N . PRO A 1 178 ? 6.258 -6.243 7.734 1.00 92.44 178 PRO A N 1
ATOM 1382 C CA . PRO A 1 178 ? 5.513 -5.292 6.933 1.00 92.44 178 PRO A CA 1
ATOM 1383 C C . PRO A 1 178 ? 5.091 -4.118 7.817 1.00 92.44 178 PRO A C 1
ATOM 1385 O O . PRO A 1 178 ? 4.902 -4.263 9.021 1.00 92.44 178 PRO A O 1
ATOM 1388 N N . TYR A 1 179 ? 4.889 -2.953 7.219 1.00 88.69 179 TYR A N 1
ATOM 1389 C CA . TYR A 1 179 ? 4.375 -1.802 7.949 1.00 88.69 179 TYR A CA 1
ATOM 1390 C C . TYR A 1 179 ? 3.194 -1.178 7.226 1.00 88.69 179 TYR A C 1
ATOM 1392 O O . TYR A 1 179 ? 3.076 -1.202 5.997 1.00 88.69 179 TYR A O 1
ATOM 1400 N N . TRP A 1 180 ? 2.293 -0.620 8.024 1.00 89.38 180 TRP A N 1
ATOM 1401 C CA . TRP A 1 180 ? 1.183 0.169 7.530 1.00 89.38 180 TRP A CA 1
ATOM 1402 C C . TRP A 1 180 ? 1.688 1.555 7.120 1.00 89.38 180 TRP A C 1
ATOM 1404 O O . TRP A 1 180 ? 2.299 2.265 7.917 1.00 89.38 180 TRP A O 1
ATOM 1414 N N . ALA A 1 181 ? 1.434 1.932 5.867 1.00 81.69 181 ALA A N 1
ATOM 1415 C CA . ALA A 1 181 ? 1.612 3.299 5.403 1.00 81.69 181 ALA A CA 1
ATOM 1416 C C . ALA A 1 181 ? 0.420 4.137 5.895 1.00 81.69 181 ALA A C 1
ATOM 1418 O O . ALA A 1 181 ? -0.636 4.177 5.255 1.00 81.69 181 ALA A O 1
ATOM 1419 N N . ASP A 1 182 ? 0.569 4.729 7.081 1.00 75.38 182 ASP A N 1
ATOM 1420 C CA . ASP A 1 182 ? -0.447 5.583 7.696 1.00 75.38 182 ASP A CA 1
ATOM 1421 C C . ASP A 1 182 ? -0.543 6.932 6.974 1.00 75.38 182 ASP A C 1
ATOM 1423 O O . ASP A 1 182 ? 0.140 7.901 7.299 1.00 75.38 182 ASP A O 1
ATOM 1427 N N . ASP A 1 183 ? -1.406 6.976 5.964 1.00 66.00 183 ASP A N 1
ATOM 1428 C CA . ASP A 1 183 ? -1.838 8.204 5.302 1.00 66.00 183 ASP A CA 1
ATOM 1429 C C . ASP A 1 183 ? -3.022 8.778 6.103 1.00 66.00 183 ASP A C 1
ATOM 1431 O O . ASP A 1 183 ? -4.196 8.576 5.764 1.00 66.00 183 ASP A O 1
ATOM 1435 N N . GLY A 1 184 ? -2.704 9.374 7.261 1.00 61.50 184 GLY A N 1
ATOM 1436 C CA . GLY A 1 184 ? -3.637 9.711 8.350 1.00 61.50 184 GLY A CA 1
ATOM 1437 C C . GLY A 1 184 ? -4.898 10.493 7.949 1.00 61.50 184 GLY A C 1
ATOM 1438 O O . GLY A 1 184 ? -5.902 10.465 8.666 1.00 61.50 184 GLY A O 1
ATOM 1439 N N . ASP A 1 185 ? -4.909 11.110 6.769 1.00 71.12 185 ASP A N 1
ATOM 1440 C CA . ASP A 1 185 ? -6.072 11.778 6.187 1.00 71.12 185 ASP A CA 1
ATOM 1441 C C . ASP A 1 185 ? -7.257 10.827 5.931 1.00 71.12 185 ASP A C 1
ATOM 1443 O O . ASP A 1 185 ? -8.417 11.206 6.120 1.00 71.12 185 ASP A O 1
ATOM 1447 N N . ARG A 1 186 ? -7.013 9.558 5.566 1.00 80.31 186 ARG A N 1
ATOM 1448 C CA . ARG A 1 186 ? -8.097 8.628 5.174 1.00 80.31 186 ARG A CA 1
ATOM 1449 C C . ARG A 1 186 ? -8.909 8.116 6.359 1.00 80.31 186 ARG A C 1
ATOM 1451 O O . ARG A 1 186 ? -10.129 7.983 6.269 1.00 80.31 186 ARG A O 1
ATOM 1458 N N . TYR A 1 187 ? -8.240 7.828 7.471 1.00 85.81 187 TYR A N 1
ATOM 1459 C CA . TYR A 1 187 ? -8.890 7.373 8.701 1.00 85.81 187 TYR A CA 1
ATOM 1460 C C . TYR A 1 187 ? -9.261 8.534 9.644 1.00 85.81 187 TYR A C 1
ATOM 1462 O O . TYR A 1 187 ? -9.987 8.333 10.616 1.00 85.81 187 TYR A O 1
ATOM 1470 N N . GLY A 1 188 ? -8.851 9.765 9.329 1.00 84.44 188 GLY A N 1
ATOM 1471 C CA . GLY A 1 188 ? -9.256 10.979 10.041 1.00 84.44 188 GLY A CA 1
ATOM 1472 C C . GLY A 1 188 ? -10.673 11.478 9.722 1.00 84.44 188 GLY A C 1
ATOM 1473 O O . GLY A 1 188 ? -11.165 12.371 10.413 1.00 84.44 188 GLY A O 1
ATOM 1474 N N . ALA A 1 189 ? -11.352 10.910 8.719 1.00 86.06 189 ALA A N 1
ATOM 1475 C CA . ALA A 1 189 ? -12.586 11.469 8.158 1.00 86.06 189 ALA A CA 1
ATOM 1476 C C . ALA A 1 189 ? -13.800 11.479 9.111 1.00 86.06 189 ALA A C 1
ATOM 1478 O O . ALA A 1 189 ? -14.635 12.378 9.033 1.00 86.06 189 ALA A O 1
ATOM 1479 N N . ASN A 1 190 ? -13.934 10.498 10.011 1.00 89.75 190 ASN A N 1
ATOM 1480 C CA . ASN A 1 190 ? -15.049 10.439 10.966 1.00 89.75 190 ASN A CA 1
ATOM 1481 C C . ASN A 1 190 ? -14.638 9.801 12.306 1.00 89.75 190 ASN A C 1
ATOM 1483 O O . ASN A 1 190 ? -13.574 9.196 12.415 1.00 89.75 190 ASN A O 1
ATOM 1487 N N . ASN A 1 191 ? -15.477 9.935 13.341 1.00 91.44 191 ASN A N 1
ATOM 1488 C CA . ASN A 1 191 ? -15.161 9.467 14.702 1.00 91.44 191 ASN A CA 1
ATOM 1489 C C . ASN A 1 191 ? -14.956 7.950 14.798 1.00 91.44 191 ASN A C 1
ATOM 1491 O O . ASN A 1 191 ? -14.096 7.490 15.553 1.00 91.44 191 ASN A O 1
ATOM 1495 N N . PHE A 1 192 ? -15.717 7.177 14.022 1.00 92.81 192 PHE A N 1
ATOM 1496 C CA . PHE A 1 192 ? -15.544 5.732 13.955 1.00 92.81 192 PHE A CA 1
ATOM 1497 C C . PHE A 1 192 ? -14.161 5.384 13.391 1.00 92.81 192 PHE A C 1
ATOM 1499 O O . PHE A 1 192 ? -13.398 4.678 14.043 1.00 92.81 192 PHE A O 1
ATOM 1506 N N . LEU A 1 193 ? -13.778 5.958 12.247 1.00 92.38 193 LEU A N 1
ATOM 1507 C CA . LEU A 1 193 ? -12.474 5.732 11.621 1.00 92.38 193 LEU A CA 1
ATOM 1508 C C . LEU A 1 193 ? -11.310 6.245 12.477 1.00 92.38 193 LEU A C 1
ATOM 1510 O O . LEU A 1 193 ? -10.302 5.552 12.578 1.00 92.38 193 LEU A O 1
ATOM 1514 N N . LYS A 1 194 ? -11.471 7.371 13.184 1.00 91.75 194 LYS A N 1
ATOM 1515 C CA . LYS A 1 194 ? -10.492 7.841 14.181 1.00 91.75 194 LYS A CA 1
ATOM 1516 C C . LYS A 1 194 ? -10.319 6.836 15.319 1.00 91.75 194 LYS A C 1
ATOM 1518 O O . LYS A 1 194 ? -9.209 6.621 15.797 1.00 91.75 194 LYS A O 1
ATOM 1523 N N . THR A 1 195 ? -11.407 6.198 15.747 1.00 93.69 195 THR A N 1
ATOM 1524 C CA . THR A 1 195 ? -11.360 5.137 16.762 1.00 93.69 195 THR A CA 1
ATOM 1525 C C . THR A 1 195 ? -10.664 3.892 16.220 1.00 93.69 195 THR A C 1
ATOM 1527 O O . THR A 1 195 ? -9.821 3.330 16.915 1.00 93.69 195 THR A O 1
ATOM 1530 N N . VAL A 1 196 ? -10.945 3.493 14.973 1.00 93.88 196 VAL A N 1
ATOM 1531 C CA . VAL A 1 196 ? -10.231 2.398 14.295 1.00 93.88 196 VAL A CA 1
ATOM 1532 C C . VAL A 1 196 ? -8.736 2.699 14.205 1.00 93.88 196 VAL A C 1
ATOM 1534 O O . VAL A 1 196 ? -7.939 1.843 14.573 1.00 93.88 196 VAL A O 1
ATOM 1537 N N . HIS A 1 197 ? -8.359 3.910 13.784 1.00 92.94 197 HIS A N 1
ATOM 1538 C CA . HIS A 1 197 ? -6.969 4.376 13.703 1.00 92.94 197 HIS A CA 1
ATOM 1539 C C . HIS A 1 197 ? -6.272 4.282 15.057 1.00 92.94 197 HIS A C 1
ATOM 1541 O O . HIS A 1 197 ? -5.250 3.615 15.183 1.00 92.94 197 HIS A O 1
ATOM 1547 N N . ARG A 1 198 ? -6.882 4.844 16.107 1.00 92.88 198 ARG A N 1
ATOM 1548 C CA . ARG A 1 198 ? -6.350 4.784 17.474 1.00 92.88 198 ARG A CA 1
ATOM 1549 C C . ARG A 1 198 ? -6.168 3.346 17.959 1.00 92.88 198 ARG A C 1
ATOM 1551 O O . ARG A 1 198 ? -5.126 3.022 18.527 1.00 92.88 198 ARG A O 1
ATOM 1558 N N . ASN A 1 199 ? -7.171 2.493 17.748 1.00 94.44 199 ASN A N 1
ATOM 1559 C CA . ASN A 1 199 ? -7.112 1.084 18.133 1.00 94.44 199 ASN A CA 1
ATOM 1560 C C . ASN A 1 199 ? -5.990 0.359 17.377 1.00 94.44 199 ASN A C 1
ATOM 1562 O O . ASN A 1 199 ? -5.221 -0.372 17.996 1.00 94.44 199 ASN A O 1
ATOM 1566 N N . MET A 1 200 ? -5.865 0.607 16.071 1.00 92.94 200 MET A N 1
ATOM 1567 C CA . MET A 1 200 ? -4.837 0.012 15.220 1.00 92.94 200 MET A CA 1
ATOM 1568 C C . MET A 1 200 ? -3.441 0.421 15.678 1.00 92.94 200 MET A C 1
ATOM 1570 O O . MET A 1 200 ? -2.622 -0.444 15.968 1.00 92.94 200 MET A O 1
ATOM 1574 N N . THR A 1 201 ? -3.193 1.720 15.842 1.00 91.88 201 THR A N 1
ATOM 1575 C CA . THR A 1 201 ? -1.912 2.260 16.319 1.00 91.88 201 THR A CA 1
ATOM 1576 C C . THR A 1 201 ? -1.537 1.692 17.687 1.00 91.88 201 THR A C 1
ATOM 1578 O O . THR A 1 201 ? -0.408 1.257 17.893 1.00 91.88 201 THR A O 1
ATOM 1581 N N . SER A 1 202 ? -2.492 1.616 18.621 1.00 94.19 202 SER A N 1
ATOM 1582 C CA . SER A 1 202 ? -2.245 1.054 19.954 1.00 94.19 202 SER A CA 1
ATOM 1583 C C . SER A 1 202 ? -1.928 -0.442 19.924 1.00 94.19 202 SER A C 1
ATOM 1585 O O . SER A 1 202 ? -1.076 -0.895 20.689 1.00 94.19 202 SER A O 1
ATOM 1587 N N . LYS A 1 203 ? -2.596 -1.217 19.064 1.00 93.12 203 LYS A N 1
ATOM 1588 C CA . LYS A 1 203 ? -2.344 -2.657 18.937 1.00 93.12 203 LYS A CA 1
ATOM 1589 C C . LYS A 1 203 ? -1.070 -2.967 18.157 1.00 93.12 203 LYS A C 1
ATOM 1591 O O . LYS A 1 203 ? -0.390 -3.919 18.512 1.00 93.12 203 LYS A O 1
ATOM 1596 N N . LEU A 1 204 ? -0.715 -2.164 17.155 1.00 91.00 204 LEU A N 1
ATOM 1597 C CA . LEU A 1 204 ? 0.555 -2.297 16.434 1.00 91.00 204 LEU A CA 1
ATOM 1598 C C . LEU A 1 204 ? 1.754 -2.138 17.373 1.00 91.00 204 LEU A C 1
ATOM 1600 O O . LEU A 1 204 ? 2.706 -2.895 17.260 1.00 91.00 204 LEU A O 1
ATOM 1604 N N . LEU A 1 205 ? 1.681 -1.224 18.346 1.00 90.25 205 LEU A N 1
ATOM 1605 C CA . LEU A 1 205 ? 2.713 -1.075 19.383 1.00 90.25 205 LEU A CA 1
ATOM 1606 C C . LEU A 1 205 ? 2.819 -2.281 20.332 1.00 90.25 205 LEU A C 1
ATOM 1608 O O . LEU A 1 205 ? 3.812 -2.413 21.038 1.00 90.25 205 LEU A O 1
ATOM 1612 N N . GLN A 1 206 ? 1.788 -3.126 20.389 1.00 91.50 206 GLN A N 1
ATOM 1613 C CA . GLN A 1 206 ? 1.766 -4.351 21.194 1.00 91.50 206 GLN A CA 1
ATOM 1614 C C . GLN A 1 206 ? 2.159 -5.590 20.382 1.00 91.50 206 GLN A C 1
ATOM 1616 O O . GLN A 1 206 ? 2.319 -6.664 20.963 1.00 91.50 206 GLN A O 1
ATOM 1621 N N . LEU A 1 207 ? 2.279 -5.470 19.054 1.00 89.81 207 LEU A N 1
ATOM 1622 C CA . LEU A 1 207 ? 2.770 -6.563 18.229 1.00 89.81 207 LEU A CA 1
ATOM 1623 C C . LEU A 1 207 ? 4.264 -6.789 18.487 1.00 89.81 207 LEU A C 1
ATOM 1625 O O . LEU A 1 207 ? 4.989 -5.848 18.811 1.00 89.81 207 LEU A O 1
ATOM 1629 N N . PRO A 1 208 ? 4.739 -8.033 18.323 1.00 89.50 208 PRO A N 1
ATOM 1630 C CA . PRO A 1 208 ? 6.166 -8.309 18.325 1.00 89.50 208 PRO A CA 1
ATOM 1631 C C . PRO A 1 208 ? 6.887 -7.514 17.226 1.00 89.50 208 PRO A C 1
ATOM 1633 O O . PRO A 1 208 ? 6.329 -7.253 16.155 1.00 89.50 208 PRO A O 1
ATOM 1636 N N . ASP A 1 209 ? 8.165 -7.201 17.472 1.00 83.88 209 ASP A N 1
ATOM 1637 C CA . ASP A 1 209 ? 9.035 -6.505 16.508 1.00 83.88 209 ASP A CA 1
ATOM 1638 C C . ASP A 1 209 ? 9.028 -7.198 15.136 1.00 83.88 209 ASP A C 1
ATOM 1640 O O . ASP A 1 209 ? 9.026 -6.546 14.088 1.00 83.88 209 ASP A O 1
ATOM 1644 N N . LYS A 1 210 ? 8.964 -8.536 15.155 1.00 90.25 210 LYS A N 1
ATOM 1645 C CA . LYS A 1 210 ? 8.758 -9.392 13.987 1.00 90.25 210 LYS A CA 1
ATOM 1646 C C . LYS A 1 210 ? 7.311 -9.862 13.917 1.00 90.25 210 LYS A C 1
ATOM 1648 O O . LYS A 1 210 ? 6.883 -10.625 14.777 1.00 90.25 210 LYS A O 1
ATOM 1653 N N . HIS A 1 211 ? 6.599 -9.457 12.877 1.00 93.12 211 HIS A N 1
ATOM 1654 C CA . HIS A 1 211 ? 5.237 -9.887 12.595 1.00 93.12 211 HIS A CA 1
ATOM 1655 C C . HIS A 1 211 ? 5.010 -10.031 11.087 1.00 93.12 211 HIS A C 1
ATOM 1657 O O . HIS A 1 211 ? 5.749 -9.498 10.260 1.00 93.12 211 HIS A O 1
ATOM 1663 N N . SER A 1 212 ? 3.972 -10.777 10.734 1.00 94.12 212 SER A N 1
ATOM 1664 C CA . SER A 1 212 ? 3.596 -11.118 9.366 1.00 94.12 212 SER A CA 1
ATOM 1665 C C . SER A 1 212 ? 2.509 -10.208 8.800 1.00 94.12 212 SER A C 1
ATOM 1667 O O . SER A 1 212 ? 1.819 -9.483 9.527 1.00 94.12 212 SER A O 1
ATOM 1669 N N . VAL A 1 213 ? 2.274 -10.303 7.487 1.00 94.06 213 VAL A N 1
ATOM 1670 C CA . VAL A 1 213 ? 1.142 -9.612 6.841 1.00 94.06 213 VAL A CA 1
ATOM 1671 C C . VAL A 1 213 ? -0.184 -10.087 7.436 1.00 94.06 213 VAL A C 1
ATOM 1673 O O . VAL A 1 213 ? -1.105 -9.296 7.639 1.00 94.0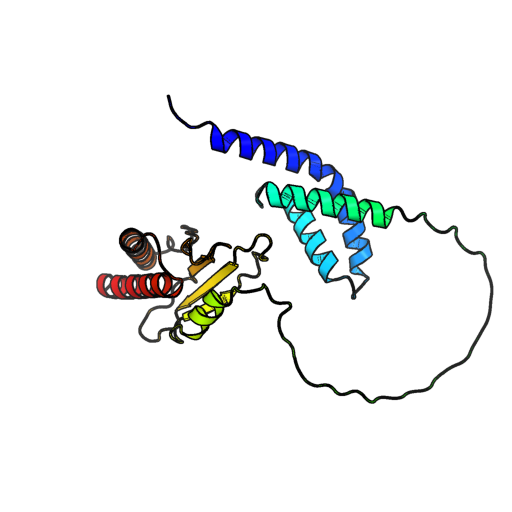6 213 VAL A O 1
ATOM 1676 N N . THR A 1 214 ? -0.263 -11.372 7.782 1.00 94.31 214 THR A N 1
ATOM 1677 C CA . THR A 1 214 ? -1.452 -11.970 8.397 1.00 94.31 214 THR A CA 1
ATOM 1678 C C . THR A 1 214 ? -1.738 -11.392 9.779 1.00 94.31 214 THR A C 1
ATOM 1680 O O . THR A 1 214 ? -2.883 -11.050 10.079 1.00 94.31 214 THR A O 1
ATOM 1683 N N . GLU A 1 215 ? -0.724 -11.247 10.629 1.00 95.06 215 GLU A N 1
ATOM 1684 C CA . GLU A 1 215 ? -0.885 -10.667 11.969 1.00 95.06 215 GLU A CA 1
ATOM 1685 C C . GLU A 1 215 ? -1.289 -9.193 11.906 1.00 95.06 215 GLU A C 1
ATOM 1687 O O . GLU A 1 215 ? -2.193 -8.769 12.633 1.00 95.06 215 GLU A O 1
ATOM 1692 N N . LEU A 1 216 ? -0.704 -8.432 10.978 1.00 95.56 216 LEU A N 1
ATOM 1693 C CA . LEU A 1 216 ? -1.057 -7.032 10.758 1.00 95.56 216 LEU A CA 1
ATOM 1694 C C . LEU A 1 216 ? -2.525 -6.896 10.309 1.00 95.56 216 LEU A C 1
ATOM 1696 O O . LEU A 1 216 ? -3.293 -6.141 10.910 1.00 95.56 216 LEU A O 1
ATOM 1700 N N . LEU A 1 217 ? -2.964 -7.672 9.313 1.00 95.69 217 LEU A N 1
ATOM 1701 C CA . LEU A 1 217 ? -4.351 -7.635 8.824 1.00 95.69 217 LEU A CA 1
ATOM 1702 C C . LEU A 1 217 ? -5.370 -8.106 9.868 1.00 95.69 217 LEU A C 1
ATOM 1704 O O . LEU A 1 217 ? -6.451 -7.524 9.992 1.00 95.69 217 LEU A O 1
ATOM 1708 N N . ASN A 1 218 ? -5.025 -9.111 10.672 1.00 94.94 218 ASN A N 1
ATOM 1709 C CA . ASN A 1 218 ? -5.861 -9.524 11.796 1.00 94.94 218 ASN A CA 1
ATOM 1710 C C . ASN A 1 218 ? -5.980 -8.416 12.847 1.00 94.94 218 ASN A C 1
ATOM 1712 O O . ASN A 1 218 ? -7.081 -8.155 13.337 1.00 94.94 218 ASN A O 1
ATOM 1716 N N . THR A 1 219 ? -4.881 -7.726 13.146 1.00 95.69 219 THR A N 1
ATOM 1717 C CA . THR A 1 219 ? -4.861 -6.578 14.062 1.00 95.69 219 THR A CA 1
ATOM 1718 C C . THR A 1 219 ? -5.763 -5.451 13.563 1.00 95.69 219 THR A C 1
ATOM 1720 O O . THR A 1 219 ? -6.538 -4.880 14.339 1.00 95.69 219 THR A O 1
ATOM 1723 N N . TRP A 1 220 ? -5.761 -5.195 12.255 1.00 95.00 220 TRP A N 1
ATOM 1724 C CA . TRP A 1 220 ? -6.673 -4.246 11.625 1.00 95.00 220 TRP A CA 1
ATOM 1725 C C . TRP A 1 220 ? -8.138 -4.658 11.776 1.00 95.00 220 TRP A C 1
ATOM 1727 O O . TRP A 1 220 ? -8.941 -3.886 12.304 1.00 95.00 220 TRP A O 1
ATOM 1737 N N . ALA A 1 221 ? -8.495 -5.896 11.427 1.00 95.00 221 ALA A N 1
ATOM 1738 C CA . ALA A 1 221 ? -9.871 -6.371 11.564 1.00 95.00 221 ALA A CA 1
ATOM 1739 C C . ALA A 1 221 ? -10.365 -6.350 13.023 1.00 95.00 221 ALA A C 1
ATOM 1741 O O . ALA A 1 221 ? -11.528 -6.044 13.288 1.00 95.00 221 ALA A O 1
ATOM 1742 N N . GLN A 1 222 ? -9.491 -6.649 13.990 1.00 94.88 222 GLN A N 1
ATOM 1743 C CA . GLN A 1 222 ? -9.813 -6.519 15.412 1.00 94.88 222 GLN A CA 1
ATOM 1744 C C . GLN A 1 222 ? -10.035 -5.062 15.827 1.00 94.88 222 GLN A C 1
ATOM 1746 O O . GLN A 1 222 ? -10.930 -4.790 16.623 1.00 94.88 222 GLN A O 1
ATOM 1751 N N . SER A 1 223 ? -9.249 -4.130 15.290 1.00 95.25 223 SER A N 1
ATOM 1752 C CA . SER A 1 223 ? -9.396 -2.695 15.556 1.00 95.25 223 SER A CA 1
ATOM 1753 C C . SER A 1 223 ? -10.733 -2.158 15.047 1.00 95.25 223 SER A C 1
ATOM 1755 O O . SER A 1 223 ? -11.387 -1.386 15.752 1.00 95.25 223 SER A O 1
ATOM 1757 N N . VAL A 1 224 ? -11.178 -2.636 13.878 1.00 94.94 224 VAL A N 1
ATOM 1758 C CA . VAL A 1 224 ? -12.511 -2.361 13.316 1.00 94.94 224 VAL A CA 1
ATOM 1759 C C . VAL A 1 224 ? -13.609 -2.945 14.205 1.00 94.94 224 VAL A C 1
ATOM 1761 O O . VAL A 1 224 ? -14.498 -2.209 14.630 1.00 94.94 224 VAL A O 1
ATOM 1764 N N . ARG A 1 225 ? -13.521 -4.234 14.566 1.00 94.69 225 ARG A N 1
ATOM 1765 C CA . ARG A 1 225 ? -14.466 -4.894 15.490 1.00 94.69 225 ARG A CA 1
ATOM 1766 C C . ARG A 1 225 ? -14.611 -4.137 16.806 1.00 94.69 225 ARG A C 1
ATOM 1768 O O . ARG A 1 225 ? -15.721 -3.860 17.244 1.00 94.69 225 ARG A O 1
ATOM 1775 N N . GLN A 1 226 ? -13.492 -3.764 17.417 1.00 94.44 226 GLN A N 1
ATOM 1776 C CA . GLN A 1 226 ? -13.480 -3.046 18.687 1.00 94.44 226 GLN A CA 1
ATOM 1777 C C . GLN A 1 226 ? -14.094 -1.646 18.567 1.00 94.44 226 GLN A C 1
ATOM 1779 O O . GLN A 1 226 ? -14.819 -1.217 19.463 1.00 94.44 226 GLN A O 1
ATOM 1784 N N . ALA A 1 227 ? -13.844 -0.941 17.462 1.00 93.88 227 ALA A N 1
ATOM 1785 C CA . ALA A 1 227 ? -14.481 0.346 17.208 1.00 93.88 227 ALA A CA 1
ATOM 1786 C C . ALA A 1 227 ? -16.003 0.208 17.041 1.00 93.88 227 ALA A C 1
ATOM 1788 O O . ALA A 1 227 ? -16.727 1.084 17.498 1.00 93.88 227 ALA A O 1
ATOM 1789 N N . CYS A 1 228 ? -16.495 -0.900 16.470 1.00 92.25 228 CYS A N 1
ATOM 1790 C CA . CYS A 1 228 ? -17.936 -1.165 16.365 1.00 92.25 228 CYS A CA 1
ATOM 1791 C C . CYS A 1 228 ? -18.578 -1.324 17.746 1.00 92.25 228 CYS A C 1
ATOM 1793 O O . CYS A 1 228 ? -19.630 -0.752 17.998 1.00 92.25 228 CYS A O 1
ATOM 1795 N N . LEU A 1 229 ? -17.910 -2.040 18.656 1.00 89.81 229 LEU A N 1
ATOM 1796 C CA . LEU A 1 229 ? -18.369 -2.201 20.041 1.00 89.81 229 LEU A CA 1
ATOM 1797 C C . LEU A 1 229 ? -18.330 -0.890 20.836 1.00 89.81 229 LEU A C 1
ATOM 1799 O O . LEU A 1 229 ? -19.075 -0.736 21.792 1.00 89.81 229 LEU A O 1
ATOM 1803 N N . SER A 1 230 ? -17.446 0.035 20.455 1.00 83.00 230 SER A N 1
ATOM 1804 C CA . SER A 1 230 ? -17.288 1.339 21.117 1.00 83.00 230 SER A CA 1
ATOM 1805 C C . SER A 1 230 ? -18.215 2.421 20.551 1.00 83.00 230 SER A C 1
ATOM 1807 O O . SER A 1 230 ? -18.313 3.497 21.133 1.00 83.00 230 SER A O 1
ATOM 1809 N N . ALA A 1 231 ? -18.822 2.170 19.389 1.00 71.81 231 ALA A N 1
ATOM 1810 C CA . ALA A 1 231 ? -19.754 3.071 18.712 1.00 71.81 231 ALA A CA 1
ATOM 1811 C C . ALA A 1 231 ? -21.229 2.684 18.937 1.00 71.81 231 ALA A C 1
ATOM 1813 O O . ALA A 1 231 ? -22.108 3.386 18.435 1.00 71.81 231 ALA A O 1
ATOM 1814 N N . ALA A 1 232 ? -21.468 1.564 19.632 1.00 56.34 232 ALA A N 1
ATOM 1815 C CA . ALA A 1 232 ? -22.780 1.061 20.031 1.00 56.34 232 ALA A CA 1
ATOM 1816 C C . ALA A 1 232 ? -23.280 1.698 21.336 1.00 56.34 232 ALA A C 1
ATOM 1818 O O . ALA A 1 232 ? -22.437 2.196 22.118 1.00 56.34 232 ALA A O 1
#